Protein AF-A0A196NGV4-F1 (afdb_monomer)

pLDDT: mean 73.23, std 13.98, range [35.59, 92.69]

Sequence (327 aa):
MKNWIARTLRKKQRPETAMDREAAAEVHQLVELLRTVQGGGVAEALAAVLRRLAADGPRIERGIVAWVLLTEALIQSAEQRYPSGKGRRKKAQVRAALYHIFQSPDIAIPAIPAPLVPLVMDGLIDWSIDAIAASVDDYALWDESEPLGWSLAGACRAGLSALLLLLTPFFSALNWLYVGLRYRQPLTPEVAAAVARVQAEGTIADKSVLFASVYAVGVFVGGHRVQMIAAVKAFFEVVSMAERLVSARGPEKKAYACAVVKAALAELGFPVRGVLTGAIADAVISAGIESALALFRKRAPESFSSRGDIVQRQPEIAVRGRYEFDR

Nearest PDB structures (foldseek):
  5lki-assembly1_A  TM=1.181E-01  e=1.028E+00  Photorhabdus luminescens
  4wic-assembly1_B  TM=1.209E-01  e=1.509E+00  macacine betaherpesvirus 3
  9brc-assembly1_a  TM=1.269E-01  e=7.962E+00  Rattus norvegicus

Mean predicted aligned error: 11.71 Å

Radius of gyration: 23.49 Å; Cα contacts (8 Å, |Δi|>4): 235; chains: 1; bounding box: 48×51×96 Å

Secondary structure (DSSP, 8-state):
-HHHHHHHHTT------HHHHHHHHHHHHHHHHHHHHHTTSHHHHHHHHHHHHGGGHHHHHHHHHHHHHHHHHHHHHHHHH-TT--HHHHHHHHHHHHHHHHTSTT---TTS-GGGHHHHHHHHHHHHHHHHHHHHHTTT-SSS-------STTSS-TTHHHHHHHTHHHHHHHHHHHHHHHS-SPPPHHHHHHHHHHHHTTTTTTHHHHHTTHHHHHHHHHH-HHHHHHHHHHHHHHHHHHHHH--S-HHHHHHHHHHHHHHHHHHTT--TTSHHHHHHHHHHHHHHHHHHHHHHHHH--HHHHHHHHHHHT--------------

Solvent-accessible surface area (backbone atoms only — not comparable to full-atom values): 18774 Å² total; per-residue (Å²): 103,74,68,54,59,52,54,67,59,70,78,55,93,58,80,80,44,75,66,55,56,50,54,51,51,53,52,49,54,41,49,52,27,51,53,54,36,56,58,87,66,39,60,62,56,47,51,55,48,41,61,71,49,48,84,46,40,77,59,50,29,50,45,52,32,43,51,53,54,50,54,49,54,38,48,52,53,33,40,74,74,34,78,90,50,60,64,70,59,38,50,50,51,35,46,43,53,53,48,55,63,58,66,38,85,79,50,57,48,47,97,46,60,78,62,50,43,63,61,46,51,48,54,45,47,57,47,50,51,50,45,48,51,53,54,35,55,78,68,60,58,49,84,88,77,84,86,85,81,86,79,89,84,79,83,72,66,84,70,45,62,70,57,50,66,80,40,50,79,61,40,40,58,51,37,53,50,48,47,59,70,71,57,64,68,77,75,50,72,68,56,49,49,52,52,50,48,51,57,70,68,47,63,66,74,64,48,48,70,66,26,52,49,42,57,62,47,31,55,48,45,69,77,35,50,69,28,52,41,27,49,54,44,37,30,42,51,36,45,52,49,25,67,72,74,43,96,60,58,74,70,56,32,53,50,51,29,47,51,51,56,52,50,53,41,48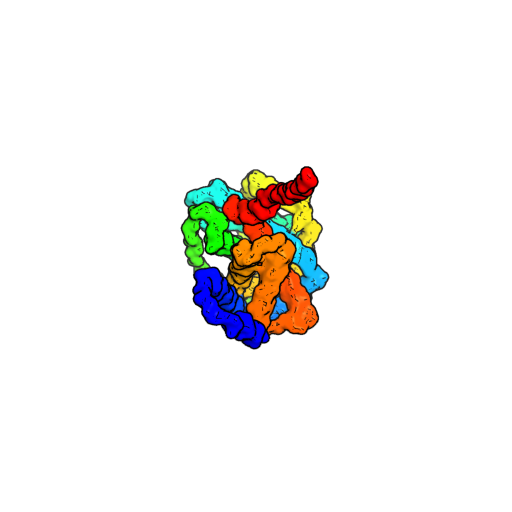,74,72,64,47,74,55,83,42,75,68,52,24,55,34,51,50,41,52,46,49,27,44,41,50,35,37,46,53,51,44,70,76,48,53,54,69,79,62,60,49,65,64,52,56,70,71,64,57,68,83,75,72,81,72,77,80,82,79,82,83,131

Foldseek 3Di:
DVVVVVVVVPPDPPPCDPVNVVVVVLLVLLLVLVVLLPPDCLLVLVLVLLLLVLVPLVLLLLLLLLVLVLLVVLLVVLCVVCVPDDVVSSLLLSLLLQVVLCVPPLADQPPDDPLCVVVLSNLVSSLSNCLSVVLCVVVPLDDDDDDDDDDDPQDDPPVVVVVCVVCVVVSNVVSVVVCCVRNPPDRDVVSVVSSVVSVVVCSCVDNHSNRPSSVSVSVSCSNSSSSVSSVLNSLLSLLVVLLPPPLDDDVVSLVSSLVSSVVSCVVVVNPCPDPSNVSSSSSVSSSSNVSSVVSCVVRPDVVSVVSNVVVVPPPPPPPPDPPDDDD

Structure (mmCIF, N/CA/C/O backbone):
data_AF-A0A196NGV4-F1
#
_entry.id   AF-A0A196NGV4-F1
#
loop_
_atom_site.group_PDB
_atom_site.id
_atom_site.type_symbol
_atom_site.label_atom_id
_atom_site.label_alt_id
_atom_site.label_comp_id
_atom_site.label_asym_id
_atom_site.label_entity_id
_atom_site.label_seq_id
_atom_site.pdbx_PDB_ins_code
_atom_site.Cartn_x
_atom_site.Cartn_y
_atom_site.Cartn_z
_atom_site.occupancy
_atom_site.B_iso_or_equiv
_atom_site.auth_seq_id
_atom_site.auth_comp_id
_atom_site.auth_asym_id
_atom_site.auth_atom_id
_atom_site.pdbx_PDB_model_num
ATOM 1 N N . MET A 1 1 ? 12.354 -15.031 -23.899 1.00 45.56 1 MET A N 1
ATOM 2 C CA . MET A 1 1 ? 12.618 -13.626 -23.517 1.00 45.56 1 MET A CA 1
ATOM 3 C C . MET A 1 1 ? 14.092 -13.245 -23.623 1.00 45.56 1 MET A C 1
ATOM 5 O O . MET A 1 1 ? 14.367 -12.282 -24.323 1.00 45.56 1 MET A O 1
ATOM 9 N N . LYS A 1 2 ? 15.040 -14.048 -23.096 1.00 39.59 2 LYS A N 1
ATOM 10 C CA . LYS A 1 2 ? 16.493 -13.875 -23.346 1.00 39.59 2 LYS A CA 1
ATOM 11 C C . LYS A 1 2 ? 16.841 -13.683 -24.835 1.00 39.59 2 LYS A C 1
ATOM 13 O O . LYS A 1 2 ? 17.621 -12.807 -25.169 1.00 39.59 2 LYS A O 1
ATOM 18 N N . ASN A 1 3 ? 16.170 -14.407 -25.738 1.00 47.16 3 ASN A N 1
ATOM 19 C CA . ASN A 1 3 ? 16.340 -14.252 -27.193 1.00 47.16 3 ASN A CA 1
ATOM 20 C C . ASN A 1 3 ? 15.667 -13.019 -27.823 1.00 47.16 3 ASN A C 1
ATOM 22 O O . ASN A 1 3 ? 16.019 -12.675 -28.944 1.00 47.16 3 ASN A O 1
ATOM 26 N N . TRP A 1 4 ? 14.702 -12.373 -27.158 1.00 52.84 4 TRP A N 1
ATOM 27 C CA . TRP A 1 4 ? 14.087 -11.140 -27.668 1.00 52.84 4 TRP A CA 1
ATOM 28 C C . TRP A 1 4 ? 14.974 -9.943 -27.318 1.00 52.84 4 TRP A C 1
ATOM 30 O O . TRP A 1 4 ? 15.408 -9.259 -28.234 1.00 52.84 4 TRP A O 1
ATOM 40 N N . ILE A 1 5 ? 15.393 -9.824 -26.051 1.00 52.94 5 ILE A N 1
ATOM 41 C CA . ILE A 1 5 ? 16.361 -8.814 -25.583 1.00 52.94 5 ILE A CA 1
ATOM 42 C C . ILE A 1 5 ? 17.718 -8.979 -26.296 1.00 52.94 5 ILE A C 1
ATOM 44 O O . ILE A 1 5 ? 18.285 -8.013 -26.797 1.00 52.94 5 ILE A O 1
ATOM 48 N N . ALA A 1 6 ? 18.209 -10.213 -26.473 1.00 50.22 6 ALA A N 1
ATOM 49 C CA . ALA A 1 6 ? 19.451 -10.456 -27.213 1.00 50.22 6 ALA A CA 1
ATOM 50 C C . ALA A 1 6 ? 19.346 -10.179 -28.728 1.00 50.22 6 ALA A C 1
ATOM 52 O O . ALA A 1 6 ? 20.364 -9.907 -29.365 1.00 50.22 6 ALA A O 1
ATOM 53 N N . ARG A 1 7 ? 18.146 -10.232 -29.333 1.00 55.97 7 ARG A N 1
ATOM 54 C CA . ARG A 1 7 ? 17.949 -9.881 -30.755 1.00 55.97 7 ARG A CA 1
ATOM 55 C C . ARG A 1 7 ? 17.801 -8.380 -30.977 1.00 55.97 7 ARG A C 1
ATOM 57 O O . ARG A 1 7 ? 18.231 -7.914 -32.030 1.00 55.97 7 ARG A O 1
ATOM 64 N N . THR A 1 8 ? 17.263 -7.630 -30.019 1.00 52.47 8 THR A N 1
ATOM 65 C CA . THR A 1 8 ? 17.298 -6.160 -30.054 1.00 52.47 8 THR A CA 1
ATOM 66 C C . THR A 1 8 ? 18.708 -5.620 -29.804 1.00 52.47 8 THR A C 1
ATOM 68 O O . THR A 1 8 ? 19.104 -4.673 -30.476 1.00 52.47 8 THR A O 1
ATOM 71 N N . LEU A 1 9 ? 19.515 -6.277 -28.961 1.00 47.12 9 LEU A N 1
ATOM 72 C CA . LEU A 1 9 ? 20.895 -5.855 -28.669 1.00 47.12 9 LEU A CA 1
ATOM 73 C C . LEU A 1 9 ? 21.923 -6.206 -29.767 1.00 47.12 9 LEU A C 1
ATOM 75 O O . LEU A 1 9 ? 22.938 -5.529 -29.897 1.00 47.12 9 LEU A O 1
ATOM 79 N N . ARG A 1 10 ? 21.688 -7.231 -30.604 1.00 51.59 10 ARG A N 1
ATOM 80 C CA . ARG A 1 10 ? 22.671 -7.669 -31.625 1.00 51.59 10 ARG A CA 1
ATOM 81 C C . ARG A 1 10 ? 22.690 -6.868 -32.931 1.00 51.59 10 ARG A C 1
ATOM 83 O O . ARG A 1 10 ? 23.594 -7.084 -33.731 1.00 51.59 10 ARG A O 1
ATOM 90 N N . LYS A 1 11 ? 21.720 -5.986 -33.202 1.00 44.47 11 LYS A N 1
ATOM 91 C CA . LYS A 1 11 ? 21.572 -5.380 -34.545 1.00 44.47 11 LYS A CA 1
ATOM 92 C C . LYS A 1 11 ? 22.244 -4.021 -34.757 1.00 44.47 11 LYS A C 1
ATOM 94 O O . LYS A 1 11 ? 22.181 -3.496 -35.865 1.00 44.47 11 LYS A O 1
ATOM 99 N N . LYS A 1 12 ? 22.934 -3.471 -33.760 1.00 44.72 12 LYS A N 1
ATOM 100 C CA . LYS A 1 12 ? 23.875 -2.356 -33.930 1.00 44.72 12 LYS A CA 1
ATOM 101 C C . LYS A 1 12 ? 24.665 -2.224 -32.634 1.00 44.72 12 LYS A C 1
ATOM 103 O O . LYS A 1 12 ? 24.074 -1.892 -31.615 1.00 44.72 12 LYS A O 1
ATOM 108 N N . GLN A 1 13 ? 25.984 -2.402 -32.687 1.00 48.31 13 GLN A N 1
ATOM 109 C CA . GLN A 1 13 ? 26.905 -1.766 -31.737 1.00 48.31 13 GLN A CA 1
ATOM 110 C C . GLN A 1 13 ? 26.825 -0.249 -31.971 1.00 48.31 13 GLN A C 1
ATOM 112 O O . GLN A 1 13 ? 27.723 0.384 -32.515 1.00 48.31 13 GLN A O 1
ATOM 117 N N . ARG A 1 14 ? 25.664 0.335 -31.666 1.00 57.81 14 ARG A N 1
ATOM 118 C CA . ARG A 1 14 ? 25.576 1.754 -31.368 1.00 57.81 14 ARG A CA 1
ATOM 119 C C . ARG A 1 14 ? 26.290 1.930 -30.031 1.00 57.81 14 ARG A C 1
ATOM 121 O O . ARG A 1 14 ? 26.137 1.053 -29.179 1.00 57.81 14 ARG A O 1
ATOM 128 N N . PRO A 1 15 ? 27.082 2.999 -29.854 1.00 62.31 15 PRO A N 1
ATOM 129 C CA . PRO A 1 15 ? 27.565 3.347 -28.529 1.00 62.31 15 PRO A CA 1
ATOM 130 C C . PRO A 1 15 ? 26.350 3.371 -27.607 1.00 62.31 15 PRO A C 1
ATOM 132 O O . PRO A 1 15 ? 25.368 4.052 -27.907 1.00 62.31 15 PRO A O 1
ATOM 135 N N . GLU A 1 16 ? 26.400 2.535 -26.575 1.00 66.12 16 GLU A N 1
ATOM 136 C CA . GLU A 1 16 ? 25.378 2.450 -25.542 1.00 66.12 16 GLU A CA 1
ATOM 137 C C . GLU A 1 16 ? 25.158 3.870 -25.027 1.00 66.12 16 GLU A C 1
ATOM 139 O O . GLU A 1 16 ? 26.087 4.523 -24.536 1.00 66.12 16 GLU A O 1
ATOM 144 N N . THR A 1 17 ? 23.974 4.407 -25.301 1.00 80.00 17 THR A N 1
ATOM 145 C CA . THR A 1 17 ? 23.682 5.803 -25.003 1.00 80.00 17 THR A CA 1
ATOM 146 C C . THR A 1 17 ? 23.583 5.967 -23.487 1.00 80.00 17 THR A C 1
ATOM 148 O O . THR A 1 17 ? 23.332 5.002 -22.767 1.00 80.00 17 THR A O 1
ATOM 151 N N . ALA A 1 18 ? 23.775 7.182 -22.965 1.00 77.94 18 ALA A N 1
ATOM 152 C CA . ALA A 1 18 ? 23.598 7.438 -21.530 1.00 77.94 18 ALA A CA 1
ATOM 153 C C . ALA A 1 18 ? 22.216 6.961 -21.026 1.00 77.94 18 ALA A C 1
ATOM 155 O O . ALA A 1 18 ? 22.117 6.399 -19.941 1.00 77.94 18 ALA A O 1
ATOM 156 N N . MET A 1 19 ? 21.195 7.084 -21.881 1.00 71.62 19 MET A N 1
ATOM 157 C CA . MET A 1 19 ? 19.831 6.607 -21.649 1.00 71.62 19 MET A CA 1
ATOM 158 C C . MET A 1 19 ? 19.740 5.078 -21.510 1.00 71.62 19 MET A C 1
ATOM 160 O O . MET A 1 19 ? 18.982 4.585 -20.681 1.00 71.62 19 MET A O 1
ATOM 164 N N . ASP A 1 20 ? 20.527 4.315 -22.277 1.00 74.75 20 ASP A N 1
ATOM 165 C CA . ASP A 1 20 ? 20.535 2.848 -22.184 1.00 74.75 20 ASP A CA 1
ATOM 166 C C . ASP A 1 20 ? 21.124 2.379 -20.841 1.00 74.75 20 ASP A C 1
ATOM 168 O O . ASP A 1 20 ? 20.632 1.422 -20.243 1.00 74.75 20 ASP A O 1
ATOM 172 N N . ARG A 1 21 ? 22.147 3.082 -20.331 1.00 80.25 21 ARG A N 1
ATOM 173 C CA . ARG A 1 21 ? 22.750 2.787 -19.018 1.00 80.25 21 ARG A CA 1
ATOM 174 C C . ARG A 1 21 ? 21.823 3.142 -17.860 1.00 80.25 21 ARG A C 1
ATOM 176 O O . ARG A 1 21 ? 21.745 2.377 -16.903 1.00 80.25 21 ARG A O 1
ATOM 183 N N . GLU A 1 22 ? 21.124 4.271 -17.955 1.00 77.56 22 GLU A N 1
ATOM 184 C CA . GLU A 1 22 ? 20.123 4.689 -16.968 1.00 77.56 22 GLU A CA 1
ATOM 185 C C . GLU A 1 22 ? 18.975 3.673 -16.897 1.00 77.56 22 GLU A C 1
ATOM 187 O O . GLU A 1 22 ? 18.700 3.127 -15.830 1.00 77.56 22 GLU A O 1
ATOM 192 N N . ALA A 1 23 ? 18.408 3.286 -18.045 1.00 74.31 23 ALA A N 1
ATOM 193 C CA . ALA A 1 23 ? 17.364 2.263 -18.104 1.00 74.31 23 ALA A CA 1
ATOM 194 C C . ALA A 1 23 ? 17.831 0.903 -17.549 1.00 74.31 23 ALA A C 1
ATOM 196 O O . ALA A 1 23 ? 17.075 0.215 -16.862 1.00 74.31 23 ALA A O 1
ATOM 197 N N . ALA A 1 24 ? 19.081 0.502 -17.809 1.00 77.25 24 ALA A N 1
ATOM 198 C CA . ALA A 1 24 ? 19.638 -0.730 -17.253 1.00 77.25 24 ALA A CA 1
ATOM 199 C C . ALA A 1 24 ? 19.770 -0.681 -15.719 1.00 77.25 24 ALA A C 1
ATOM 201 O O . ALA A 1 24 ? 19.498 -1.684 -15.055 1.00 77.25 24 ALA A O 1
ATOM 202 N N . ALA A 1 25 ? 20.152 0.470 -15.156 1.00 83.06 25 ALA A N 1
ATOM 203 C CA . ALA A 1 25 ? 20.235 0.668 -13.711 1.00 83.06 25 ALA A CA 1
ATOM 204 C C . ALA A 1 25 ? 18.849 0.604 -13.045 1.00 83.06 25 ALA A C 1
ATOM 206 O O . ALA A 1 25 ? 18.689 -0.098 -12.046 1.00 83.06 25 ALA A O 1
ATOM 207 N N . GLU A 1 26 ? 17.837 1.241 -13.639 1.00 80.75 26 GLU A N 1
ATOM 208 C CA . GLU A 1 26 ? 16.448 1.203 -13.152 1.00 80.75 26 GLU A CA 1
ATOM 209 C C . GLU A 1 26 ? 15.874 -0.222 -13.177 1.00 80.75 26 GLU A C 1
ATOM 211 O O . GLU A 1 26 ? 15.296 -0.699 -12.197 1.00 80.75 26 GLU A O 1
ATOM 216 N N . VAL A 1 27 ? 16.097 -0.962 -14.271 1.00 79.00 27 VAL A N 1
ATOM 217 C CA . VAL A 1 27 ? 15.686 -2.372 -14.368 1.00 79.00 27 VAL A CA 1
ATOM 218 C C . VAL A 1 27 ? 16.398 -3.223 -13.317 1.00 79.00 27 VAL A C 1
ATOM 220 O O . VAL A 1 27 ? 15.773 -4.092 -12.707 1.00 79.00 27 VAL A O 1
ATOM 223 N N . HIS A 1 28 ? 17.687 -2.980 -13.068 1.00 82.44 28 HIS A N 1
ATOM 224 C CA . HIS A 1 28 ? 18.428 -3.695 -12.033 1.00 82.44 28 HIS A CA 1
ATOM 225 C C . HIS A 1 28 ? 17.852 -3.433 -10.633 1.00 82.44 28 HIS A C 1
ATOM 227 O O . HIS A 1 28 ? 17.600 -4.385 -9.892 1.00 82.44 28 HIS A O 1
ATOM 233 N N . GLN A 1 29 ? 17.562 -2.172 -10.301 1.00 84.25 29 GLN A N 1
ATOM 234 C CA . GLN A 1 29 ? 16.926 -1.794 -9.037 1.00 84.25 29 GLN A CA 1
ATOM 235 C C . GLN A 1 29 ? 15.547 -2.447 -8.873 1.00 84.25 29 GLN A C 1
ATOM 237 O O . GLN A 1 29 ? 15.244 -3.001 -7.814 1.00 84.25 29 GLN A O 1
ATOM 242 N N . LEU A 1 30 ? 14.729 -2.455 -9.929 1.00 82.75 30 LEU A N 1
ATOM 243 C CA . LEU A 1 30 ? 13.436 -3.137 -9.931 1.00 82.75 30 LEU A CA 1
ATOM 244 C C . LEU A 1 30 ? 13.582 -4.640 -9.653 1.00 82.75 30 LEU A C 1
ATOM 246 O O . LEU A 1 30 ? 12.827 -5.205 -8.860 1.00 82.75 30 LEU A O 1
ATOM 250 N N . VAL A 1 31 ? 14.557 -5.297 -10.286 1.00 79.75 31 VAL A N 1
ATOM 251 C CA . VAL A 1 31 ? 14.827 -6.725 -10.073 1.00 79.75 31 VAL A CA 1
ATOM 252 C C . VAL A 1 31 ? 15.250 -6.998 -8.628 1.00 79.75 31 VAL A C 1
ATOM 254 O O . VAL A 1 31 ? 14.765 -7.964 -8.045 1.00 79.75 31 VAL A O 1
ATOM 257 N N . GLU A 1 32 ? 16.088 -6.158 -8.020 1.00 85.94 32 GLU A N 1
ATOM 258 C CA . GLU A 1 32 ? 16.487 -6.294 -6.609 1.00 85.94 32 GLU A CA 1
ATOM 259 C C . GLU A 1 32 ? 15.304 -6.124 -5.639 1.00 85.94 32 GLU A C 1
ATOM 261 O O . GLU A 1 32 ? 15.122 -6.925 -4.711 1.00 85.94 32 GLU A O 1
ATOM 266 N N . LEU A 1 33 ? 14.426 -5.146 -5.890 1.00 82.81 33 LEU A N 1
ATOM 267 C CA . LEU A 1 33 ? 13.190 -4.975 -5.120 1.00 82.81 33 LEU A CA 1
ATOM 268 C C . LEU A 1 33 ? 12.298 -6.215 -5.232 1.00 82.81 33 LEU A C 1
ATOM 270 O O . LEU A 1 33 ? 11.827 -6.741 -4.225 1.00 82.81 33 LEU A O 1
ATOM 274 N N . LEU A 1 34 ? 12.109 -6.740 -6.441 1.00 80.56 34 LEU A N 1
ATOM 275 C CA . LEU A 1 34 ? 11.272 -7.915 -6.661 1.00 80.56 34 LEU A CA 1
ATOM 276 C C . LEU A 1 34 ? 11.908 -9.217 -6.140 1.00 80.56 34 LEU A C 1
ATOM 278 O O . LEU A 1 34 ? 11.186 -10.099 -5.679 1.00 80.56 34 LEU A O 1
ATOM 282 N N . ARG A 1 35 ? 13.240 -9.345 -6.128 1.00 81.75 35 ARG A N 1
ATOM 283 C CA . ARG A 1 35 ? 13.937 -10.451 -5.442 1.00 81.75 35 ARG A CA 1
ATOM 284 C C . ARG A 1 35 ? 13.673 -10.425 -3.945 1.00 81.75 35 ARG A C 1
ATOM 286 O O . ARG A 1 35 ? 13.386 -11.468 -3.360 1.00 81.75 35 ARG A O 1
ATOM 293 N N . THR A 1 36 ? 13.693 -9.234 -3.348 1.00 83.31 36 THR A N 1
ATOM 294 C CA . THR A 1 36 ? 13.323 -9.047 -1.939 1.00 83.31 36 THR A CA 1
ATOM 295 C C . THR A 1 36 ? 11.895 -9.532 -1.688 1.00 83.31 36 THR A C 1
ATOM 297 O O . THR A 1 36 ? 11.652 -10.226 -0.704 1.00 83.31 36 THR A O 1
ATOM 300 N N . VAL A 1 37 ? 10.963 -9.252 -2.608 1.00 78.31 37 VAL A N 1
ATOM 301 C CA . VAL A 1 37 ? 9.564 -9.713 -2.523 1.00 78.31 37 VAL A CA 1
ATOM 302 C C . VAL A 1 37 ? 9.439 -11.243 -2.525 1.00 78.31 37 VAL A C 1
ATOM 304 O O . VAL A 1 37 ? 8.543 -11.775 -1.875 1.00 78.31 37 VAL A O 1
ATOM 307 N N . GLN A 1 38 ? 10.313 -11.968 -3.224 1.00 76.69 38 GLN A N 1
ATOM 308 C CA . GLN A 1 38 ? 10.176 -13.418 -3.405 1.00 76.69 38 GLN A CA 1
ATOM 309 C C . GLN A 1 38 ? 10.725 -14.297 -2.272 1.00 76.69 38 GLN A C 1
ATOM 311 O O . GLN A 1 38 ? 10.394 -15.482 -2.213 1.00 76.69 38 GLN A O 1
ATOM 316 N N . GLY A 1 39 ? 11.558 -13.771 -1.374 1.00 76.31 39 GLY A N 1
ATOM 317 C CA . GLY A 1 39 ? 12.164 -14.583 -0.316 1.00 76.31 39 GLY A CA 1
ATOM 318 C C . GLY A 1 39 ? 11.150 -15.106 0.714 1.00 76.31 39 GLY A C 1
ATOM 319 O O . GLY A 1 39 ? 10.332 -14.341 1.211 1.00 76.31 39 GLY A O 1
ATOM 320 N N . GLY A 1 40 ? 11.245 -16.386 1.105 1.00 73.31 40 GLY A N 1
ATOM 321 C CA . GLY A 1 40 ? 10.625 -16.905 2.339 1.00 73.31 40 GLY A CA 1
ATOM 322 C C . GLY A 1 40 ? 9.187 -17.440 2.254 1.00 73.31 40 GLY A C 1
ATOM 323 O O . GLY A 1 40 ? 8.473 -17.366 3.247 1.00 73.31 40 GLY A O 1
ATOM 324 N N . GLY A 1 41 ? 8.737 -17.975 1.111 1.00 74.62 41 GLY A N 1
ATOM 325 C CA . GLY A 1 41 ? 7.374 -18.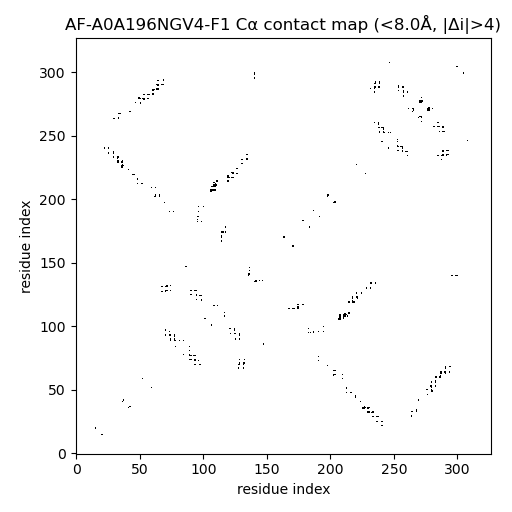540 0.981 1.00 74.62 41 GLY A CA 1
ATOM 326 C C . GLY A 1 41 ? 6.263 -17.484 0.869 1.00 74.62 41 GLY A C 1
ATOM 327 O O . GLY A 1 41 ? 5.076 -17.769 1.041 1.00 74.62 41 GLY A O 1
ATOM 328 N N . VAL A 1 42 ? 6.653 -16.238 0.576 1.00 76.25 42 VAL A N 1
ATOM 329 C CA . VAL A 1 42 ? 5.7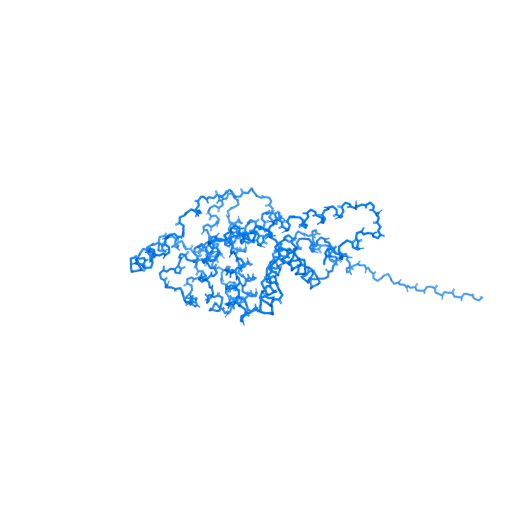49 -15.100 0.362 1.00 76.25 42 VAL A CA 1
ATOM 330 C C . VAL A 1 42 ? 4.780 -15.382 -0.782 1.00 76.25 42 VAL A C 1
ATOM 332 O O . VAL A 1 42 ? 3.618 -14.998 -0.698 1.00 76.25 42 VAL A O 1
ATOM 335 N N . ALA A 1 43 ? 5.235 -16.045 -1.848 1.00 72.12 43 ALA A N 1
ATOM 336 C CA . ALA A 1 43 ? 4.455 -16.241 -3.066 1.00 72.12 43 ALA A CA 1
ATOM 337 C C . ALA A 1 43 ? 3.184 -17.067 -2.819 1.00 72.12 43 ALA A C 1
ATOM 339 O O . ALA A 1 43 ? 2.109 -16.694 -3.289 1.00 72.12 43 ALA A O 1
ATOM 340 N N . GLU A 1 44 ? 3.274 -18.151 -2.049 1.00 76.38 44 GLU A N 1
ATOM 341 C CA . GLU A 1 44 ? 2.148 -19.023 -1.719 1.00 76.38 44 GLU A CA 1
ATOM 342 C C . GLU A 1 44 ? 1.147 -18.322 -0.796 1.00 76.38 44 GLU A C 1
ATOM 344 O O . GLU A 1 44 ? -0.066 -18.374 -1.031 1.00 76.38 44 GLU A O 1
ATOM 349 N N . ALA A 1 45 ? 1.654 -17.632 0.231 1.00 74.38 45 ALA A N 1
ATOM 350 C CA . ALA A 1 45 ? 0.836 -16.878 1.173 1.00 74.38 45 ALA A CA 1
ATOM 351 C C . ALA A 1 45 ? 0.134 -15.696 0.484 1.00 74.38 45 ALA A C 1
ATOM 353 O O . ALA A 1 45 ? -1.075 -15.509 0.649 1.00 74.38 45 ALA A O 1
ATOM 354 N N . LEU A 1 46 ? 0.854 -14.965 -0.371 1.00 73.69 46 LEU A N 1
ATOM 355 C CA . LEU A 1 46 ? 0.302 -13.904 -1.205 1.00 73.69 46 LEU A CA 1
ATOM 356 C C . LEU A 1 46 ? -0.760 -14.474 -2.142 1.00 73.69 46 LEU A C 1
ATOM 358 O O . LEU A 1 46 ? -1.880 -13.981 -2.149 1.00 73.69 46 LEU A O 1
ATOM 362 N N . ALA A 1 47 ? -0.475 -15.559 -2.866 1.00 73.00 47 ALA A N 1
ATOM 363 C CA . ALA A 1 47 ? -1.441 -16.197 -3.759 1.00 73.00 47 ALA A CA 1
ATOM 364 C C . ALA A 1 47 ? -2.717 -16.657 -3.029 1.00 73.00 47 ALA A C 1
ATOM 366 O O . ALA A 1 47 ? -3.801 -16.650 -3.613 1.00 73.00 47 ALA A O 1
ATOM 367 N N . ALA A 1 48 ? -2.629 -17.073 -1.763 1.00 77.25 48 ALA A N 1
ATOM 368 C CA . ALA A 1 48 ? -3.800 -17.412 -0.953 1.00 77.25 48 ALA A CA 1
ATOM 369 C C . ALA A 1 48 ? -4.650 -16.178 -0.603 1.00 77.25 48 ALA A C 1
ATOM 371 O O . ALA A 1 48 ? -5.872 -16.222 -0.749 1.00 77.25 48 ALA A O 1
ATOM 372 N N . VAL A 1 49 ? -4.016 -15.073 -0.195 1.00 74.06 49 VAL A N 1
ATOM 373 C CA . VAL A 1 49 ? -4.695 -13.792 0.074 1.00 74.06 49 VAL A CA 1
ATOM 374 C C . VAL A 1 49 ? -5.337 -13.247 -1.201 1.00 74.06 49 VAL A C 1
ATOM 376 O O . VAL A 1 49 ? -6.519 -12.919 -1.231 1.00 74.06 49 VAL A O 1
ATOM 379 N N . LEU A 1 50 ? -4.570 -13.238 -2.284 1.00 71.31 50 LEU A N 1
ATOM 380 C CA . LEU A 1 50 ? -4.972 -12.784 -3.604 1.00 71.31 50 LEU A CA 1
ATOM 381 C C . LEU A 1 50 ? -6.171 -13.566 -4.150 1.00 71.31 50 LEU A C 1
ATOM 383 O O . LEU A 1 50 ? -7.113 -12.964 -4.654 1.00 71.31 50 LEU A O 1
ATOM 387 N N . ARG A 1 51 ? -6.213 -14.891 -3.977 1.00 77.00 51 ARG A N 1
ATOM 388 C CA . ARG A 1 51 ? -7.376 -15.697 -4.388 1.00 77.00 51 ARG A CA 1
ATOM 389 C C . ARG A 1 51 ? -8.677 -15.274 -3.712 1.00 77.00 51 ARG A C 1
ATOM 391 O O . ARG A 1 51 ? -9.723 -15.361 -4.343 1.00 77.00 51 ARG A O 1
ATOM 398 N N . ARG A 1 52 ? -8.619 -14.788 -2.470 1.00 73.19 52 ARG A N 1
ATOM 399 C CA . ARG A 1 52 ? -9.797 -14.254 -1.765 1.00 73.19 52 ARG A CA 1
ATOM 400 C C . ARG A 1 52 ? -10.223 -12.892 -2.309 1.00 73.19 52 ARG A C 1
ATOM 402 O O . ARG A 1 52 ? -11.409 -12.605 -2.357 1.00 73.19 52 ARG A O 1
ATOM 409 N N . LEU A 1 53 ? -9.257 -12.092 -2.754 1.00 68.31 53 LEU A N 1
ATOM 410 C CA . LEU A 1 53 ? -9.469 -10.766 -3.335 1.00 68.31 53 LEU A CA 1
ATOM 411 C C . LEU A 1 53 ? -9.924 -10.817 -4.807 1.00 68.31 53 LEU A C 1
ATOM 413 O O . LEU A 1 53 ? -10.540 -9.882 -5.301 1.00 68.31 53 LEU A O 1
ATOM 417 N N . ALA A 1 54 ? -9.657 -11.913 -5.516 1.00 72.19 54 ALA A N 1
ATOM 418 C CA . ALA A 1 54 ? -9.943 -12.073 -6.944 1.00 72.19 54 ALA A CA 1
ATOM 419 C C . ALA A 1 54 ? -11.397 -11.783 -7.346 1.00 72.19 54 ALA A C 1
ATOM 421 O O . ALA A 1 54 ? -11.644 -11.288 -8.444 1.00 72.19 54 ALA A O 1
ATOM 422 N N . ALA A 1 55 ? -12.350 -12.118 -6.472 1.00 75.94 55 ALA A N 1
ATOM 423 C CA . ALA A 1 55 ? -13.776 -12.052 -6.772 1.00 75.94 55 ALA A CA 1
ATOM 424 C C . ALA A 1 55 ? -14.279 -10.615 -7.013 1.00 75.94 55 ALA A C 1
ATOM 426 O O . ALA A 1 55 ? -15.237 -10.434 -7.757 1.00 75.94 55 ALA A O 1
ATOM 427 N N . ASP A 1 56 ? -13.594 -9.604 -6.462 1.00 76.31 56 ASP A N 1
ATOM 428 C CA . ASP A 1 56 ? -14.036 -8.201 -6.454 1.00 76.31 56 ASP A CA 1
ATOM 429 C C . ASP A 1 56 ? -12.984 -7.228 -7.030 1.00 76.31 56 ASP A C 1
ATOM 431 O O . ASP A 1 56 ? -12.908 -6.061 -6.632 1.00 76.31 56 ASP A O 1
ATOM 435 N N . GLY A 1 57 ? -12.156 -7.690 -7.975 1.00 77.69 57 GLY A N 1
ATOM 436 C CA . GLY A 1 57 ? -10.974 -6.977 -8.492 1.00 77.69 57 GLY A CA 1
ATOM 437 C C . GLY A 1 57 ? -11.142 -5.461 -8.727 1.00 77.69 57 GLY A C 1
ATOM 438 O O . GLY A 1 57 ? -10.448 -4.682 -8.072 1.00 77.69 57 GLY A O 1
ATOM 439 N N . PRO A 1 58 ? -12.083 -4.997 -9.579 1.00 79.44 58 PRO A N 1
ATOM 440 C CA . PRO A 1 58 ? -12.274 -3.564 -9.854 1.00 79.44 58 PRO A CA 1
ATOM 441 C C . PRO A 1 58 ? -12.706 -2.733 -8.637 1.00 79.44 58 PRO A C 1
ATOM 443 O O . PRO A 1 58 ? -12.469 -1.526 -8.558 1.00 79.44 58 PRO A O 1
ATOM 446 N N . ARG A 1 59 ? -13.404 -3.352 -7.682 1.00 76.81 59 ARG A N 1
ATOM 447 C CA . ARG A 1 59 ? -13.821 -2.691 -6.442 1.00 76.81 59 ARG A CA 1
ATOM 448 C C . ARG A 1 59 ? -12.644 -2.577 -5.476 1.00 76.81 59 ARG A C 1
ATOM 450 O O . ARG A 1 59 ? -12.467 -1.519 -4.877 1.00 76.81 59 ARG A O 1
ATOM 457 N N . ILE A 1 60 ? -11.820 -3.616 -5.381 1.00 73.25 60 ILE A N 1
ATOM 458 C CA . ILE A 1 60 ? -10.597 -3.616 -4.572 1.00 73.25 60 ILE A CA 1
ATOM 459 C C . ILE A 1 60 ? -9.579 -2.615 -5.114 1.00 73.25 60 ILE A C 1
ATOM 461 O O . ILE A 1 60 ? -9.025 -1.859 -4.324 1.00 73.25 60 ILE A O 1
ATOM 465 N N . GLU A 1 61 ? -9.388 -2.541 -6.434 1.00 79.25 61 GLU A N 1
ATOM 466 C CA . GLU A 1 61 ? -8.518 -1.539 -7.069 1.00 79.25 61 GLU A CA 1
ATOM 467 C C . GLU A 1 61 ? -8.908 -0.120 -6.640 1.00 79.25 61 GLU A C 1
ATOM 469 O O . GLU A 1 61 ? -8.080 0.608 -6.092 1.00 79.25 61 GLU A O 1
ATOM 474 N N . ARG A 1 62 ? -10.192 0.245 -6.778 1.00 77.94 62 ARG A N 1
ATOM 475 C CA . ARG A 1 62 ? -10.697 1.555 -6.330 1.00 77.94 62 ARG A CA 1
ATOM 476 C C . ARG A 1 62 ? -10.491 1.783 -4.835 1.00 77.94 62 ARG A C 1
ATOM 478 O O . ARG A 1 62 ? -10.101 2.876 -4.435 1.00 77.94 62 ARG A O 1
ATOM 485 N N . GLY A 1 63 ? -10.729 0.760 -4.019 1.00 78.81 63 GLY A N 1
ATOM 486 C CA . GLY A 1 63 ? -10.545 0.835 -2.574 1.00 78.81 63 GLY A CA 1
ATOM 487 C C . GLY A 1 63 ? -9.088 1.046 -2.153 1.00 78.81 63 GLY A C 1
ATOM 488 O O . GLY A 1 63 ? -8.824 1.855 -1.267 1.00 78.81 63 GLY A O 1
ATOM 489 N N . ILE A 1 64 ? -8.138 0.373 -2.811 1.00 80.12 64 ILE A N 1
ATOM 490 C CA . ILE A 1 64 ? -6.699 0.542 -2.566 1.00 80.12 64 ILE A CA 1
ATOM 491 C C . ILE A 1 64 ? -6.258 1.952 -2.965 1.00 80.12 64 ILE A C 1
ATOM 493 O O . ILE A 1 64 ? -5.604 2.623 -2.169 1.00 80.12 64 ILE A O 1
ATOM 497 N N . VAL A 1 65 ? -6.660 2.430 -4.146 1.00 80.12 65 VAL A N 1
ATOM 498 C CA . VAL A 1 65 ? -6.343 3.795 -4.599 1.00 80.12 65 VAL A CA 1
ATOM 499 C C . VAL A 1 65 ? -6.890 4.825 -3.607 1.00 80.12 65 VAL A C 1
ATOM 501 O O . VAL A 1 65 ? -6.157 5.703 -3.155 1.00 80.12 65 VAL A O 1
ATOM 504 N N . ALA A 1 66 ? -8.154 4.684 -3.199 1.00 80.06 66 ALA A N 1
ATOM 505 C CA . ALA A 1 66 ? -8.783 5.560 -2.213 1.00 80.06 66 ALA A CA 1
ATOM 506 C C . ALA A 1 66 ? -8.045 5.550 -0.867 1.00 80.06 66 ALA A C 1
ATOM 508 O O . ALA A 1 66 ? -7.818 6.602 -0.274 1.00 80.06 66 ALA A O 1
ATOM 509 N N . TRP A 1 67 ? -7.639 4.367 -0.400 1.00 85.50 67 TRP A N 1
ATOM 510 C CA . TRP A 1 67 ? -6.885 4.190 0.839 1.00 85.50 67 TRP A CA 1
ATOM 511 C C . TRP A 1 67 ? -5.524 4.891 0.804 1.00 85.50 67 TRP A C 1
ATOM 513 O O . TRP A 1 67 ? -5.152 5.583 1.757 1.00 85.50 67 TRP A O 1
ATOM 523 N N . VAL A 1 68 ? -4.794 4.733 -0.302 1.00 86.38 68 VAL A N 1
ATOM 524 C CA . VAL A 1 68 ? -3.486 5.359 -0.509 1.00 86.38 68 VAL A CA 1
ATOM 525 C C . VAL A 1 68 ? -3.621 6.882 -0.538 1.00 86.38 68 VAL A C 1
ATOM 527 O O . VAL A 1 68 ? -2.916 7.565 0.202 1.00 86.38 68 VAL A O 1
ATOM 530 N N . LEU A 1 69 ? -4.575 7.411 -1.311 1.00 83.81 69 LEU A N 1
ATOM 531 C CA . LEU A 1 69 ? -4.825 8.853 -1.412 1.00 83.81 69 LEU A CA 1
ATOM 532 C C . LEU A 1 69 ? -5.294 9.468 -0.088 1.00 83.81 69 LEU A C 1
ATOM 534 O O . LEU A 1 69 ? -4.865 10.563 0.269 1.00 83.81 69 LEU A O 1
ATOM 538 N N . LEU A 1 70 ? -6.150 8.768 0.658 1.00 87.31 70 LEU A N 1
ATOM 539 C CA . LEU A 1 70 ? -6.581 9.192 1.989 1.00 87.31 70 LEU A CA 1
ATOM 540 C C . LEU A 1 70 ? -5.396 9.248 2.957 1.00 87.31 70 LEU A C 1
ATOM 542 O O . LEU A 1 70 ? -5.215 10.243 3.657 1.00 87.31 70 LEU A O 1
ATOM 546 N N . THR A 1 71 ? -4.594 8.184 3.007 1.00 90.56 71 THR A N 1
ATOM 547 C CA . THR A 1 71 ? -3.453 8.113 3.927 1.00 90.56 71 THR A CA 1
ATOM 548 C C . THR A 1 71 ? -2.436 9.202 3.607 1.00 90.56 71 THR A C 1
ATOM 550 O O . THR A 1 71 ? -1.977 9.886 4.517 1.00 90.56 71 THR A O 1
ATOM 553 N N . GLU A 1 72 ? -2.135 9.424 2.328 1.00 89.56 72 GLU A N 1
ATOM 554 C CA . GLU A 1 72 ? -1.243 10.500 1.900 1.00 89.56 72 GLU A CA 1
ATOM 555 C C . GLU A 1 72 ? -1.800 11.890 2.243 1.00 89.56 72 GLU A C 1
ATOM 557 O O . GLU A 1 72 ? -1.068 12.712 2.795 1.00 89.56 72 GLU A O 1
ATOM 562 N N . ALA A 1 73 ? -3.095 12.144 2.024 1.00 85.31 73 ALA A N 1
ATOM 563 C CA . ALA A 1 73 ? -3.710 13.424 2.376 1.00 85.31 73 ALA A CA 1
ATOM 564 C C . ALA A 1 73 ? -3.627 13.702 3.887 1.00 85.31 73 ALA A C 1
ATOM 566 O O . ALA A 1 73 ? -3.402 14.838 4.310 1.00 85.3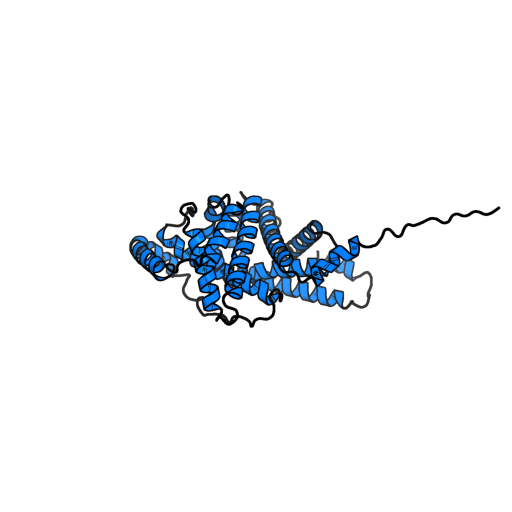1 73 ALA A O 1
ATOM 567 N N . LEU A 1 74 ? -3.769 12.661 4.712 1.00 90.12 74 LEU A N 1
ATOM 568 C CA . LEU A 1 74 ? -3.605 12.769 6.159 1.00 90.12 74 LEU A CA 1
ATOM 569 C C . LEU A 1 74 ? -2.146 13.017 6.559 1.00 90.12 74 LEU A C 1
ATOM 571 O O . LEU A 1 74 ? -1.910 13.841 7.443 1.00 90.12 74 LEU A O 1
ATOM 575 N N . ILE A 1 75 ? -1.178 12.348 5.918 1.00 90.88 75 ILE A N 1
ATOM 576 C CA . ILE A 1 75 ? 0.258 12.599 6.134 1.00 90.88 75 ILE A CA 1
ATOM 577 C C . ILE A 1 75 ? 0.578 14.061 5.814 1.00 90.88 75 ILE A C 1
ATOM 579 O O . ILE A 1 75 ? 1.127 14.763 6.662 1.00 90.88 75 ILE A O 1
ATOM 583 N N . GLN A 1 76 ? 0.131 14.551 4.658 1.00 87.25 76 GLN A N 1
ATOM 584 C CA . GLN A 1 76 ? 0.334 15.935 4.237 1.00 87.25 76 GLN A CA 1
ATOM 585 C C . GLN A 1 76 ? -0.281 16.935 5.223 1.00 87.25 76 GLN A C 1
ATOM 587 O O . GLN A 1 76 ? 0.361 17.911 5.607 1.00 87.25 76 GLN A O 1
ATOM 592 N N . SER A 1 77 ? -1.513 16.689 5.673 1.00 86.50 77 SER A N 1
ATOM 593 C CA . SER A 1 77 ? -2.168 17.545 6.666 1.00 86.50 77 SER A CA 1
ATOM 594 C C . SER A 1 77 ? -1.398 17.572 7.994 1.00 86.50 77 SER A C 1
ATOM 596 O O . SER A 1 77 ? -1.234 18.633 8.602 1.00 86.50 77 SER A O 1
ATOM 598 N N . ALA A 1 78 ? -0.870 16.424 8.432 1.00 88.56 78 ALA A N 1
ATOM 599 C CA . ALA A 1 78 ? -0.050 16.337 9.636 1.00 88.56 78 ALA A CA 1
ATOM 600 C C . A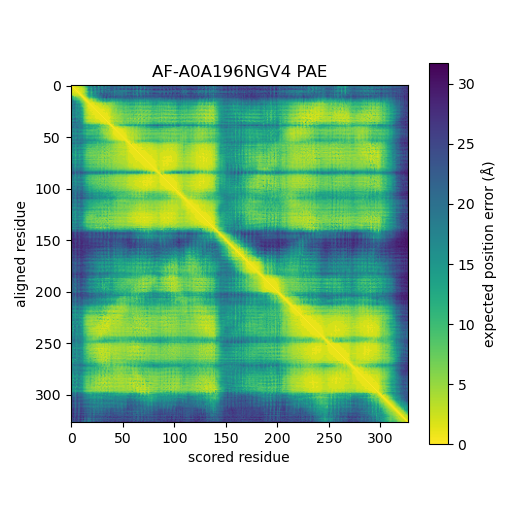LA A 1 78 ? 1.293 17.074 9.486 1.00 88.56 78 ALA A C 1
ATOM 602 O O . ALA A 1 78 ? 1.769 17.686 10.444 1.00 88.56 78 ALA A O 1
ATOM 603 N N . GLU A 1 79 ? 1.899 17.051 8.301 1.00 86.31 79 GLU A N 1
ATOM 604 C CA . GLU A 1 79 ? 3.133 17.781 8.005 1.00 86.31 79 GLU A CA 1
ATOM 605 C C . GLU A 1 79 ? 2.942 19.290 7.961 1.00 86.31 79 GLU A C 1
ATOM 607 O O . GLU A 1 79 ? 3.685 20.000 8.636 1.00 86.31 79 GLU A O 1
ATOM 612 N N . GLN A 1 80 ? 1.915 19.769 7.254 1.00 85.38 80 GLN A N 1
ATOM 613 C CA . GLN A 1 80 ? 1.566 21.192 7.197 1.00 85.38 80 GLN A CA 1
ATOM 614 C C . GLN A 1 80 ? 1.325 21.763 8.594 1.00 85.38 80 GLN A C 1
ATOM 616 O O . GLN A 1 80 ? 1.750 22.871 8.914 1.00 85.38 80 GLN A O 1
ATOM 621 N N . ARG A 1 81 ? 0.668 20.981 9.454 1.00 81.88 81 ARG A N 1
ATOM 622 C CA . ARG A 1 81 ? 0.398 21.375 10.836 1.00 81.88 81 ARG A CA 1
ATOM 623 C C . ARG A 1 81 ? 1.644 21.372 11.714 1.00 81.88 81 ARG A C 1
ATOM 625 O O . ARG A 1 81 ? 1.737 22.165 12.652 1.00 81.88 81 ARG A O 1
ATOM 632 N N . TYR A 1 82 ? 2.578 20.461 11.458 1.00 83.19 82 TYR A N 1
ATOM 633 C CA . TYR A 1 82 ? 3.769 20.281 12.280 1.00 83.19 82 TYR A CA 1
ATOM 634 C C . TYR A 1 82 ? 5.057 20.318 11.445 1.00 83.19 82 TYR A C 1
ATOM 636 O O . TYR A 1 82 ? 5.761 19.306 11.418 1.00 83.19 82 TYR A O 1
ATOM 644 N N . PRO A 1 83 ? 5.436 21.460 10.835 1.00 82.44 83 PRO A N 1
ATOM 645 C CA . PRO A 1 83 ? 6.602 21.528 9.948 1.00 82.44 83 PRO A CA 1
ATOM 646 C C . PRO A 1 83 ? 7.886 21.048 10.639 1.00 82.44 83 PRO A C 1
ATOM 648 O O . PRO A 1 83 ? 8.579 20.168 10.140 1.00 82.44 83 PRO A O 1
ATOM 651 N N . SER A 1 84 ? 8.121 21.519 11.867 1.00 80.50 84 SER A N 1
ATOM 652 C CA . SER A 1 84 ? 9.271 21.176 12.716 1.00 80.50 84 SER A CA 1
ATOM 653 C C . SER A 1 84 ? 9.022 19.989 13.665 1.00 80.50 84 SER A C 1
ATOM 655 O O . SER A 1 84 ? 9.792 19.734 14.594 1.00 80.50 84 SER A O 1
ATOM 657 N N . GLY A 1 85 ? 7.916 19.259 13.490 1.00 68.31 85 GLY A N 1
ATOM 658 C CA . GLY A 1 85 ? 7.524 18.176 14.388 1.00 68.31 85 GLY A CA 1
ATOM 659 C C . GLY A 1 85 ? 8.296 16.878 14.150 1.00 68.31 85 GLY A C 1
ATOM 660 O O . GLY A 1 85 ? 8.371 16.393 13.024 1.00 68.31 85 GLY A O 1
ATOM 661 N N . LYS A 1 86 ? 8.767 16.239 15.234 1.00 75.12 86 LYS A N 1
ATOM 662 C CA . LYS A 1 86 ? 9.322 14.871 15.198 1.00 75.12 86 LYS A CA 1
ATOM 663 C C . LYS A 1 86 ? 8.319 13.923 14.527 1.00 75.12 86 LYS A C 1
ATOM 665 O O . LYS A 1 86 ? 7.162 13.871 14.957 1.00 75.12 86 LYS A O 1
ATOM 670 N N . GLY A 1 87 ? 8.757 13.125 13.548 1.00 81.44 87 GLY A N 1
ATOM 671 C CA . GLY A 1 87 ? 7.869 12.278 12.732 1.00 81.44 87 GLY A CA 1
ATOM 672 C C . GLY A 1 87 ? 6.961 11.329 13.527 1.00 81.44 87 GLY A C 1
ATOM 673 O O . GLY A 1 87 ? 5.842 11.050 13.110 1.00 81.44 87 GLY A O 1
ATOM 674 N N . ARG A 1 88 ? 7.345 10.943 14.754 1.00 84.56 88 ARG A N 1
ATOM 675 C CA . ARG A 1 88 ? 6.479 10.184 15.677 1.00 84.56 88 ARG A CA 1
ATOM 676 C C . ARG A 1 88 ? 5.156 10.894 15.996 1.00 84.56 88 ARG A C 1
ATOM 678 O O . ARG A 1 88 ? 4.131 10.228 16.116 1.00 84.56 88 ARG A O 1
ATOM 685 N N . ARG A 1 89 ? 5.161 12.225 16.145 1.00 84.56 89 ARG A N 1
ATOM 686 C CA . ARG A 1 89 ? 3.949 13.014 16.427 1.00 84.56 89 ARG A CA 1
ATOM 687 C C . ARG A 1 89 ? 3.047 13.093 15.197 1.00 84.56 89 ARG A C 1
ATOM 689 O O . ARG A 1 89 ? 1.849 12.863 15.332 1.00 84.56 89 ARG A O 1
ATOM 696 N N . LYS A 1 90 ? 3.630 13.342 14.018 1.00 88.12 90 LYS A N 1
ATOM 697 C CA . LYS A 1 90 ? 2.918 13.333 12.728 1.00 88.12 90 LYS A CA 1
ATOM 698 C C . LYS A 1 90 ? 2.244 11.974 12.505 1.00 88.12 90 LYS A C 1
ATOM 700 O O . LYS A 1 90 ? 1.028 11.902 12.362 1.00 88.12 90 LYS A O 1
ATOM 705 N N . LYS A 1 91 ? 3.008 10.882 12.642 1.00 90.25 91 LYS A N 1
ATOM 706 C CA . LYS A 1 91 ? 2.505 9.505 12.530 1.00 90.25 91 LYS A CA 1
ATOM 707 C C . LYS A 1 91 ? 1.371 9.209 13.514 1.00 90.25 91 LYS A C 1
ATOM 709 O O . LYS A 1 91 ? 0.367 8.622 13.124 1.00 90.25 91 LYS A O 1
ATOM 714 N N . ALA A 1 92 ? 1.496 9.632 14.774 1.00 87.19 92 ALA A N 1
ATOM 715 C CA . ALA A 1 92 ? 0.443 9.442 15.773 1.00 87.19 92 ALA A CA 1
ATOM 716 C C . ALA A 1 92 ? -0.867 10.154 15.392 1.00 87.19 92 ALA A C 1
ATOM 718 O O . ALA A 1 92 ? -1.938 9.585 15.594 1.00 87.19 92 ALA A O 1
ATOM 719 N N . GLN A 1 93 ? -0.791 11.352 14.801 1.00 87.88 93 GLN A N 1
ATOM 720 C CA . GLN A 1 93 ? -1.968 12.087 14.336 1.00 87.88 93 GLN A CA 1
ATOM 721 C C . GLN A 1 93 ? -2.641 11.394 13.146 1.00 87.88 93 GLN A C 1
ATOM 723 O O . GLN A 1 93 ? -3.851 11.178 13.178 1.00 87.88 93 GLN A O 1
ATOM 728 N N . VAL A 1 94 ? -1.866 10.990 12.132 1.00 91.50 94 VAL A N 1
ATOM 729 C CA . VAL A 1 94 ? -2.385 10.245 10.969 1.00 91.50 94 VAL A CA 1
ATOM 730 C C . VAL A 1 94 ? -3.050 8.949 11.422 1.00 91.50 94 VAL A C 1
ATOM 732 O O . VAL A 1 94 ? -4.155 8.614 11.003 1.00 91.50 94 VAL A O 1
ATOM 735 N N . ARG A 1 95 ? -2.408 8.244 12.353 1.00 91.12 95 ARG A N 1
ATOM 736 C CA . ARG A 1 95 ? -2.926 7.004 12.920 1.00 91.12 95 ARG A CA 1
ATOM 737 C C . ARG A 1 95 ? -4.218 7.205 13.703 1.00 91.12 95 ARG A C 1
ATOM 739 O O . ARG A 1 95 ? -5.123 6.394 13.552 1.00 91.12 95 ARG A O 1
ATOM 746 N N . ALA A 1 96 ? -4.329 8.267 14.501 1.00 87.50 96 ALA A N 1
ATOM 747 C CA . ALA A 1 96 ? -5.569 8.603 15.199 1.00 87.50 96 ALA A CA 1
ATOM 748 C C . ALA A 1 96 ? -6.704 8.939 14.218 1.00 87.50 96 ALA A C 1
ATOM 750 O O . ALA A 1 96 ? -7.825 8.470 14.403 1.00 87.50 96 ALA A O 1
ATOM 751 N N . ALA A 1 97 ? -6.403 9.681 13.147 1.00 89.62 97 ALA A N 1
ATOM 752 C CA . ALA A 1 97 ? -7.359 10.008 12.092 1.00 89.62 97 ALA A CA 1
ATOM 753 C C . ALA A 1 97 ? -7.892 8.751 11.395 1.00 89.62 97 ALA A C 1
ATOM 755 O O . ALA A 1 97 ? -9.101 8.535 11.346 1.00 89.62 97 ALA A O 1
ATOM 756 N N . LEU A 1 98 ? -6.992 7.884 10.926 1.00 89.38 98 LEU A N 1
ATOM 757 C CA . LEU A 1 98 ? -7.359 6.618 10.294 1.00 89.38 98 LEU A CA 1
ATOM 758 C C . LEU A 1 98 ? -8.151 5.732 11.254 1.00 89.38 98 LEU A C 1
ATOM 760 O O . LEU A 1 98 ? -9.201 5.215 10.889 1.00 89.38 98 LEU A O 1
ATOM 764 N N . TYR A 1 99 ? -7.705 5.610 12.503 1.00 86.12 99 TYR A N 1
ATOM 765 C CA . TYR A 1 99 ? -8.410 4.824 13.507 1.00 86.12 99 TYR A CA 1
ATOM 766 C C . TYR A 1 99 ? -9.842 5.324 13.736 1.00 86.12 99 TYR A C 1
ATOM 768 O O . TYR A 1 99 ? -10.763 4.515 13.792 1.00 86.12 99 TYR A O 1
ATOM 776 N N . HIS A 1 100 ? -10.057 6.641 13.786 1.00 84.94 100 HIS A N 1
ATOM 777 C CA . HIS A 1 100 ? -11.399 7.210 13.905 1.00 84.94 100 HIS A CA 1
ATOM 778 C C . HIS A 1 100 ? -12.291 6.864 12.706 1.00 84.94 100 HIS A C 1
ATOM 780 O O . HIS A 1 100 ? -13.452 6.508 12.897 1.00 84.94 100 HIS A O 1
ATOM 786 N N . ILE A 1 101 ? -11.746 6.893 11.483 1.00 83.62 101 ILE A N 1
ATOM 787 C CA . ILE A 1 101 ? -12.472 6.444 10.284 1.00 83.62 101 ILE A CA 1
ATOM 788 C C . ILE A 1 101 ? -12.922 4.991 10.458 1.00 83.62 101 ILE A C 1
ATOM 790 O O . ILE A 1 101 ? -14.068 4.677 10.148 1.00 83.62 101 ILE A O 1
ATOM 794 N N . PHE A 1 102 ? -12.056 4.130 10.999 1.00 78.38 102 PHE A N 1
ATOM 795 C CA . PHE A 1 102 ? -12.332 2.703 11.195 1.00 78.38 102 PHE A CA 1
ATOM 796 C C . PHE A 1 102 ? -13.240 2.361 12.366 1.00 78.38 102 PHE A C 1
ATOM 798 O O . PHE A 1 102 ? -13.833 1.289 12.368 1.00 78.38 102 PHE A O 1
ATOM 805 N N . GLN A 1 103 ? -13.367 3.245 13.352 1.00 79.50 103 GLN A N 1
ATOM 806 C CA . GLN A 1 103 ? -14.326 3.062 14.438 1.00 79.50 103 GLN A CA 1
ATOM 807 C C . GLN A 1 103 ? -15.768 3.379 14.030 1.00 79.50 103 GLN A C 1
ATOM 809 O O . GLN A 1 103 ? -16.678 3.191 14.837 1.00 79.50 103 GLN A O 1
ATOM 814 N N . SER A 1 104 ? -15.993 3.845 12.798 1.00 78.94 104 SER A N 1
ATOM 815 C CA . SER A 1 104 ? -17.336 4.026 12.256 1.00 78.94 104 SER A CA 1
ATOM 816 C C . SER A 1 104 ? -18.115 2.700 12.338 1.00 78.94 104 SER A C 1
ATOM 818 O O . SER A 1 104 ? -17.617 1.682 11.852 1.00 78.94 104 SER A O 1
ATOM 820 N N . PRO A 1 105 ? -19.329 2.685 12.925 1.00 73.69 105 PRO A N 1
ATOM 821 C CA . PRO A 1 105 ? -20.130 1.466 13.095 1.00 73.69 105 PRO A CA 1
ATOM 822 C C . PRO A 1 105 ? -20.491 0.788 11.764 1.00 73.69 105 PRO A C 1
ATOM 824 O O . PRO A 1 105 ? -20.797 -0.400 11.744 1.00 73.69 105 PRO A O 1
ATOM 827 N N . ASP A 1 106 ? -20.378 1.512 10.649 1.00 73.50 106 ASP A N 1
ATOM 828 C CA . ASP A 1 106 ? -20.581 0.996 9.293 1.00 73.50 106 ASP A CA 1
ATOM 829 C C . ASP A 1 106 ? -19.446 0.065 8.823 1.00 73.50 106 ASP A C 1
ATOM 831 O O . ASP A 1 106 ? -19.517 -0.518 7.740 1.00 73.50 106 ASP A O 1
ATOM 835 N N . ILE A 1 107 ? -18.361 -0.044 9.597 1.00 69.00 107 ILE A N 1
ATOM 836 C CA . ILE A 1 107 ? -17.182 -0.857 9.294 1.00 69.00 107 ILE A CA 1
ATOM 837 C C . ILE A 1 107 ? -17.194 -2.090 10.193 1.00 69.00 107 ILE A C 1
ATOM 839 O O . ILE A 1 107 ? -16.472 -2.193 11.183 1.00 69.00 107 ILE A O 1
ATOM 843 N N . ALA A 1 108 ? -18.019 -3.068 9.831 1.00 67.56 108 ALA A N 1
ATOM 844 C CA . ALA A 1 108 ? -17.849 -4.419 10.343 1.00 67.56 108 ALA A CA 1
ATOM 845 C C . ALA A 1 108 ? -16.717 -5.084 9.554 1.00 67.56 108 ALA A C 1
ATOM 847 O O . ALA A 1 108 ? -16.800 -5.172 8.331 1.00 67.56 108 ALA A O 1
ATOM 848 N N . ILE A 1 109 ? -15.664 -5.543 10.239 1.00 66.00 109 ILE A N 1
ATOM 849 C CA . ILE A 1 109 ? -14.606 -6.354 9.627 1.00 66.00 109 ILE A CA 1
ATOM 850 C C . ILE A 1 109 ? -15.002 -7.827 9.771 1.00 66.00 109 ILE A C 1
ATOM 852 O O . ILE A 1 109 ? -14.906 -8.371 10.876 1.00 66.00 109 ILE A O 1
ATOM 856 N N . PRO A 1 110 ? -15.459 -8.493 8.695 1.00 59.06 110 PRO A N 1
ATOM 857 C CA . PRO A 1 110 ? -15.800 -9.906 8.746 1.00 59.06 110 PRO A CA 1
ATOM 858 C C . PRO A 1 110 ? -14.576 -10.732 9.157 1.00 59.06 110 PRO A C 1
ATOM 860 O O . PRO A 1 110 ? -13.445 -10.417 8.791 1.00 59.06 110 PRO A O 1
ATOM 863 N N . ALA A 1 111 ? -14.811 -11.813 9.900 1.00 69.25 111 ALA A N 1
ATOM 864 C CA . ALA A 1 111 ? -13.802 -12.796 10.307 1.00 69.25 111 ALA A CA 1
ATOM 865 C C . ALA A 1 111 ? -12.722 -12.338 11.312 1.00 69.25 111 ALA A C 1
ATOM 867 O O . ALA A 1 111 ? -11.919 -13.175 11.726 1.00 69.25 111 ALA A O 1
ATOM 868 N N . ILE A 1 112 ? -12.710 -11.077 11.768 1.00 66.88 112 ILE A N 1
ATOM 869 C CA . ILE A 1 112 ? -11.870 -10.663 12.904 1.00 66.88 112 ILE A CA 1
ATOM 870 C C . ILE A 1 112 ? -12.729 -10.596 14.166 1.00 66.88 112 ILE A C 1
ATOM 872 O O . ILE A 1 112 ? -13.689 -9.825 14.203 1.00 66.88 112 ILE A O 1
ATOM 876 N N . PRO A 1 113 ? -12.387 -11.341 15.232 1.00 70.19 113 PRO A N 1
ATOM 877 C CA . PRO A 1 113 ? -13.011 -11.143 16.532 1.00 70.19 113 PRO A CA 1
ATOM 878 C C . PRO A 1 113 ? -12.907 -9.671 16.950 1.00 70.19 113 PRO A C 1
ATOM 880 O O . PRO A 1 113 ? -11.811 -9.113 16.938 1.00 70.19 113 PRO A O 1
ATOM 883 N N . ALA A 1 114 ? -14.016 -9.049 17.362 1.00 76.62 114 ALA A N 1
ATOM 884 C CA . ALA A 1 114 ? -14.055 -7.631 17.744 1.00 76.62 114 ALA A CA 1
ATOM 885 C C . ALA A 1 114 ? -12.906 -7.176 18.683 1.00 76.62 114 ALA A C 1
ATOM 887 O O . ALA A 1 114 ? -12.367 -6.089 18.469 1.00 76.62 114 ALA A O 1
ATOM 888 N N . PRO A 1 115 ? -12.438 -7.986 19.659 1.00 72.19 115 PRO A N 1
ATOM 889 C CA . PRO A 1 115 ? -11.294 -7.621 20.500 1.00 72.19 115 PRO A CA 1
ATOM 890 C C . PRO A 1 115 ? -9.958 -7.486 19.755 1.00 72.19 115 PRO A C 1
ATOM 892 O O . PRO A 1 115 ? -9.073 -6.771 20.214 1.00 72.19 115 PRO A O 1
ATOM 895 N N . LEU A 1 116 ? -9.790 -8.172 18.622 1.00 72.62 116 LEU A N 1
ATOM 896 C CA . LEU A 1 116 ? -8.561 -8.161 17.825 1.00 72.62 116 LEU A CA 1
ATOM 897 C C . LEU A 1 116 ? -8.559 -7.081 16.743 1.00 72.62 116 LEU A C 1
ATOM 899 O O . LEU A 1 116 ? -7.490 -6.766 16.216 1.00 72.62 116 LEU A O 1
ATOM 903 N N . VAL A 1 117 ? -9.724 -6.501 16.428 1.00 77.81 117 VAL A N 1
ATOM 904 C CA . VAL A 1 117 ? -9.854 -5.462 15.399 1.00 77.81 117 VAL A CA 1
ATOM 905 C C . VAL A 1 117 ? -8.848 -4.333 15.634 1.00 77.81 117 VAL A C 1
ATOM 907 O O . VAL A 1 117 ? -8.062 -4.076 14.722 1.00 77.81 117 VAL A O 1
ATOM 910 N N . PRO A 1 118 ? -8.733 -3.724 16.831 1.00 80.12 118 PRO A N 1
ATOM 911 C CA . PRO A 1 118 ? -7.805 -2.614 17.009 1.00 80.12 118 PRO A CA 1
ATOM 912 C C . PRO A 1 118 ? -6.353 -3.005 16.781 1.00 80.12 118 PRO A C 1
ATOM 914 O O . PRO A 1 118 ? -5.632 -2.218 16.193 1.00 80.12 118 PRO A O 1
ATOM 917 N N . LEU A 1 119 ? -5.927 -4.213 17.162 1.00 76.62 119 LEU A N 1
ATOM 918 C CA . LEU A 1 119 ? -4.549 -4.669 16.961 1.00 76.62 119 LEU A CA 1
ATOM 919 C C . LEU A 1 119 ? -4.208 -4.849 15.475 1.00 76.62 119 LEU A C 1
ATOM 921 O O . LEU A 1 119 ? -3.133 -4.440 15.035 1.00 76.62 119 LEU A O 1
ATOM 925 N N . VAL A 1 120 ? -5.116 -5.456 14.704 1.00 75.69 120 VAL A N 1
ATOM 926 C CA . VAL A 1 120 ? -4.928 -5.644 13.257 1.00 75.69 120 VAL A CA 1
ATOM 927 C C . VAL A 1 120 ? -4.926 -4.295 12.549 1.00 75.69 120 VAL A C 1
ATOM 929 O O . VAL A 1 120 ? -4.028 -4.026 11.750 1.00 75.69 120 VAL A O 1
ATOM 932 N N . MET A 1 121 ? -5.877 -3.425 12.895 1.00 79.88 121 MET A N 1
ATOM 933 C CA . MET A 1 121 ? -5.943 -2.071 12.352 1.00 79.88 121 MET A CA 1
ATOM 934 C C . MET A 1 121 ? -4.695 -1.272 12.693 1.00 79.88 121 MET A C 1
ATOM 936 O O . MET A 1 121 ? -4.166 -0.568 11.842 1.00 79.88 121 MET A O 1
ATOM 940 N N . ASP A 1 122 ? -4.178 -1.431 13.906 1.00 82.50 122 ASP A N 1
ATOM 941 C CA . ASP A 1 122 ? -2.968 -0.763 14.339 1.00 82.50 122 ASP A CA 1
ATOM 942 C C . ASP A 1 122 ? -1.761 -1.136 13.484 1.00 82.50 122 ASP A C 1
ATOM 944 O O . ASP A 1 122 ? -1.040 -0.259 13.021 1.00 82.50 122 ASP A O 1
ATOM 948 N N . GLY A 1 123 ? -1.567 -2.434 13.240 1.00 81.19 123 GLY A N 1
ATOM 949 C CA . GLY A 1 123 ? -0.494 -2.924 12.381 1.00 81.19 123 GLY A CA 1
ATOM 950 C C . GLY A 1 123 ? -0.649 -2.462 10.935 1.00 81.19 123 GLY A C 1
ATOM 951 O O . GLY A 1 123 ? 0.322 -1.997 10.341 1.00 81.19 123 GLY A O 1
ATOM 952 N N . LEU A 1 124 ? -1.864 -2.552 10.386 1.00 81.75 124 LEU A N 1
ATOM 953 C CA . LEU A 1 124 ? -2.153 -2.165 9.006 1.00 81.75 124 LEU A CA 1
ATOM 954 C C . LEU A 1 124 ? -1.938 -0.664 8.774 1.00 81.75 124 LEU A C 1
ATOM 956 O O . LEU A 1 124 ? -1.284 -0.293 7.805 1.00 81.75 124 LEU A O 1
ATOM 960 N N . ILE A 1 125 ? -2.447 0.181 9.675 1.00 88.62 125 ILE A N 1
ATOM 961 C CA . ILE A 1 125 ? -2.304 1.641 9.615 1.00 88.62 125 ILE A CA 1
ATOM 962 C C . ILE A 1 125 ? -0.841 2.047 9.776 1.00 88.62 125 ILE A C 1
ATOM 964 O O . ILE A 1 125 ? -0.329 2.867 9.020 1.00 88.62 125 ILE A O 1
ATOM 968 N N . ASP A 1 126 ? -0.148 1.491 10.771 1.00 88.25 126 ASP A N 1
ATOM 969 C CA . ASP A 1 126 ? 1.244 1.856 11.034 1.00 88.25 126 ASP A CA 1
ATOM 970 C C . ASP A 1 126 ? 2.143 1.489 9.848 1.00 88.25 126 ASP A C 1
ATOM 972 O O . ASP A 1 126 ? 3.026 2.266 9.481 1.00 88.25 126 ASP A O 1
ATOM 976 N N . TRP A 1 127 ? 1.866 0.339 9.222 1.00 87.94 127 TRP A N 1
ATOM 977 C CA . TRP A 1 127 ? 2.518 -0.098 7.996 1.00 87.94 127 TRP A CA 1
ATOM 978 C C . TRP A 1 127 ? 2.174 0.784 6.796 1.00 87.94 127 TRP A C 1
ATOM 980 O O . TRP A 1 127 ? 3.089 1.180 6.080 1.00 87.94 127 TRP A O 1
ATOM 990 N N . SER A 1 128 ? 0.897 1.104 6.565 1.00 87.88 128 SER A N 1
ATOM 991 C CA . SER A 1 128 ? 0.494 1.888 5.394 1.00 87.88 128 SER A CA 1
ATOM 992 C C . SER A 1 128 ? 1.082 3.293 5.431 1.00 87.88 128 SER A C 1
ATOM 994 O O . SER A 1 128 ? 1.525 3.787 4.398 1.00 87.88 128 SER A O 1
ATOM 996 N N . ILE A 1 129 ? 1.143 3.908 6.618 1.00 89.75 129 ILE A N 1
ATOM 997 C CA . ILE A 1 129 ? 1.793 5.207 6.806 1.00 89.75 129 ILE A CA 1
ATOM 998 C C . ILE A 1 129 ? 3.273 5.112 6.439 1.00 89.75 129 ILE A C 1
ATOM 1000 O O . ILE A 1 129 ? 3.743 5.929 5.658 1.00 89.75 129 ILE A O 1
ATOM 1004 N N . ASP A 1 130 ? 3.997 4.114 6.958 1.00 87.75 130 ASP A N 1
ATOM 1005 C CA . ASP A 1 130 ? 5.428 3.961 6.665 1.00 87.75 130 ASP A CA 1
ATOM 1006 C C . ASP A 1 130 ? 5.687 3.655 5.189 1.00 87.75 130 ASP A C 1
ATOM 1008 O O . ASP A 1 130 ? 6.637 4.176 4.615 1.00 87.75 130 ASP A O 1
ATOM 1012 N N . ALA A 1 131 ? 4.864 2.801 4.576 1.00 84.44 131 ALA A N 1
ATOM 1013 C CA . ALA A 1 131 ? 5.006 2.430 3.175 1.00 84.44 131 ALA A CA 1
ATOM 1014 C C . ALA A 1 131 ? 4.790 3.641 2.263 1.00 84.44 131 ALA A C 1
ATOM 1016 O O . ALA A 1 131 ? 5.576 3.855 1.344 1.00 84.44 131 ALA A O 1
ATOM 1017 N N . ILE A 1 132 ? 3.758 4.443 2.532 1.00 87.06 132 ILE A N 1
ATOM 1018 C CA . ILE A 1 132 ? 3.459 5.642 1.746 1.00 87.06 132 ILE A CA 1
ATOM 1019 C C . ILE A 1 132 ? 4.506 6.720 2.008 1.00 87.06 132 ILE A C 1
ATOM 1021 O O . ILE A 1 132 ? 5.069 7.217 1.045 1.00 87.06 132 ILE A O 1
ATOM 1025 N N . ALA A 1 133 ? 4.837 7.024 3.267 1.00 86.62 133 ALA A N 1
ATOM 1026 C CA . ALA A 1 133 ? 5.869 8.011 3.592 1.00 86.62 133 ALA A CA 1
ATOM 1027 C C . ALA A 1 133 ? 7.208 7.660 2.926 1.00 86.62 133 ALA A C 1
ATOM 1029 O O . ALA A 1 133 ? 7.727 8.460 2.162 1.00 86.62 133 ALA A O 1
ATOM 1030 N N . ALA A 1 134 ? 7.694 6.423 3.087 1.00 84.00 134 ALA A N 1
ATOM 1031 C CA . ALA A 1 134 ? 8.945 5.989 2.464 1.00 84.00 134 ALA A CA 1
ATOM 1032 C C . ALA A 1 134 ? 8.905 6.036 0.927 1.00 84.00 134 ALA A C 1
ATOM 1034 O O . ALA A 1 134 ? 9.919 6.316 0.299 1.00 84.00 134 ALA A O 1
ATOM 1035 N N . SER A 1 135 ? 7.752 5.753 0.312 1.00 79.88 135 SER A N 1
ATOM 1036 C CA . SER A 1 135 ? 7.612 5.814 -1.152 1.00 79.88 135 SER A CA 1
ATOM 1037 C C . SER A 1 135 ? 7.493 7.243 -1.673 1.00 79.88 135 SER A C 1
ATOM 1039 O O . SER A 1 135 ? 7.755 7.481 -2.841 1.00 79.88 135 SER A O 1
ATOM 1041 N N . VAL A 1 136 ? 7.076 8.200 -0.850 1.00 81.81 136 VAL A N 1
ATOM 1042 C CA . VAL A 1 136 ? 7.018 9.611 -1.248 1.00 81.81 136 VAL A CA 1
ATOM 1043 C C . VAL A 1 136 ? 8.384 10.276 -1.002 1.00 81.81 136 VAL A C 1
ATOM 1045 O O . VAL A 1 136 ? 8.859 11.006 -1.870 1.00 81.81 136 VAL A O 1
ATOM 1048 N N . ASP A 1 137 ? 9.067 9.929 0.095 1.00 82.31 137 ASP A N 1
ATOM 1049 C CA . ASP A 1 137 ? 10.427 10.386 0.426 1.00 82.31 137 ASP A CA 1
ATOM 1050 C C . ASP A 1 137 ? 11.458 9.961 -0.634 1.00 82.31 137 ASP A C 1
ATOM 1052 O O . ASP A 1 137 ? 12.180 10.803 -1.165 1.00 82.31 137 ASP A O 1
ATOM 1056 N N . ASP A 1 138 ? 11.507 8.669 -0.989 1.00 78.81 138 ASP A N 1
ATOM 1057 C CA . ASP A 1 138 ? 12.525 8.122 -1.905 1.00 78.81 138 ASP A CA 1
ATOM 1058 C C . ASP A 1 138 ? 12.479 8.741 -3.311 1.00 78.81 138 ASP A C 1
ATOM 1060 O O . ASP A 1 138 ? 13.499 8.813 -3.995 1.00 78.81 138 ASP A O 1
ATOM 1064 N N . TYR A 1 139 ? 11.301 9.188 -3.752 1.00 74.81 139 TYR A N 1
ATOM 1065 C CA . TYR A 1 139 ? 11.104 9.793 -5.072 1.00 74.81 139 TYR A CA 1
ATOM 1066 C C . TYR A 1 139 ? 11.140 11.324 -5.029 1.00 74.81 139 TYR A C 1
ATOM 1068 O O . TYR A 1 139 ? 10.746 11.962 -6.006 1.00 74.81 139 TYR A O 1
ATOM 1076 N N . ALA A 1 140 ? 11.602 11.905 -3.912 1.00 70.25 140 ALA A N 1
ATOM 1077 C CA . ALA A 1 140 ? 11.657 13.348 -3.680 1.00 70.25 140 ALA A CA 1
ATOM 1078 C C . ALA A 1 140 ? 10.323 14.044 -4.011 1.00 70.25 140 ALA A C 1
ATOM 1080 O O . ALA A 1 140 ? 10.286 15.147 -4.551 1.00 70.25 140 ALA A O 1
ATOM 1081 N N . LEU A 1 141 ? 9.205 13.372 -3.714 1.00 62.31 141 LEU A N 1
ATOM 1082 C CA . LEU A 1 141 ? 7.865 13.923 -3.922 1.00 62.31 141 LEU A CA 1
ATOM 1083 C C . LEU A 1 141 ? 7.476 14.920 -2.810 1.00 62.31 141 LEU A C 1
ATOM 1085 O O . LEU A 1 141 ? 6.402 15.523 -2.871 1.00 62.31 141 LEU A O 1
ATOM 1089 N N . TRP A 1 142 ? 8.343 15.098 -1.809 1.00 54.03 142 TRP A N 1
ATOM 1090 C CA . TRP A 1 142 ? 8.278 16.163 -0.812 1.00 54.03 142 TRP A CA 1
ATOM 1091 C C . TRP A 1 142 ? 9.307 17.251 -1.109 1.00 54.03 142 TRP A C 1
ATOM 1093 O O . TRP A 1 142 ? 10.433 16.945 -1.500 1.00 54.03 142 TRP A O 1
ATOM 1103 N N . ASP A 1 143 ? 8.952 18.505 -0.821 1.00 51.00 143 ASP A N 1
ATOM 1104 C CA . ASP A 1 143 ? 9.965 19.531 -0.571 1.00 51.00 143 ASP A CA 1
ATOM 1105 C C . ASP A 1 143 ? 10.773 19.110 0.671 1.00 51.00 143 ASP A C 1
ATOM 1107 O O . ASP A 1 143 ? 10.203 18.746 1.702 1.00 51.00 143 ASP A O 1
ATOM 1111 N N . GLU A 1 144 ? 12.095 19.091 0.507 1.00 40.19 144 GLU A N 1
ATOM 1112 C CA . GLU A 1 144 ? 13.125 18.477 1.354 1.00 40.19 144 GLU A CA 1
ATOM 1113 C C . GLU A 1 144 ? 12.766 18.296 2.844 1.00 40.19 144 GLU A C 1
ATOM 1115 O O . GLU A 1 144 ? 12.654 19.253 3.615 1.00 40.19 144 GLU A O 1
ATOM 1120 N N . SER A 1 145 ? 12.687 17.039 3.294 1.00 39.56 145 SER A N 1
ATOM 1121 C CA . SER A 1 145 ? 12.802 16.706 4.717 1.00 39.56 145 SER A CA 1
ATOM 1122 C C . SER A 1 145 ? 13.578 15.403 4.945 1.00 39.56 145 SER A C 1
ATOM 1124 O O . SER A 1 145 ? 13.589 14.503 4.110 1.00 39.56 145 SER A O 1
ATOM 1126 N N . GLU A 1 146 ? 14.312 15.360 6.062 1.00 37.12 146 GLU A N 1
ATOM 1127 C CA . GLU A 1 146 ? 15.284 14.313 6.400 1.00 37.12 146 GLU A CA 1
ATOM 1128 C C . GLU A 1 146 ? 14.651 12.921 6.632 1.00 37.12 146 GLU A C 1
ATOM 1130 O O . GLU A 1 146 ? 13.559 12.820 7.202 1.00 37.12 146 GLU A O 1
ATOM 1135 N N . PRO A 1 147 ? 15.364 11.828 6.287 1.00 42.12 147 PRO A N 1
ATOM 1136 C CA . PRO A 1 147 ? 14.841 10.465 6.363 1.00 42.12 147 PRO A CA 1
ATOM 1137 C C . PRO A 1 147 ? 14.554 9.982 7.798 1.00 42.12 147 PRO A C 1
ATOM 1139 O O . PRO A 1 147 ? 15.355 10.128 8.725 1.00 42.12 147 PRO A O 1
ATOM 1142 N N . LEU A 1 148 ? 13.410 9.311 7.971 1.00 42.31 148 LEU A N 1
ATOM 1143 C CA . LEU A 1 148 ? 12.952 8.709 9.229 1.00 42.31 148 LEU A CA 1
ATOM 1144 C C . LEU A 1 148 ? 13.640 7.361 9.529 1.00 42.31 148 LEU A C 1
ATOM 1146 O O . LEU A 1 148 ? 13.358 6.334 8.911 1.00 42.31 148 LEU A O 1
ATOM 1150 N N . GLY A 1 149 ? 14.501 7.344 10.552 1.00 35.59 149 GLY A N 1
ATOM 1151 C CA . GLY A 1 149 ? 15.155 6.135 11.071 1.00 35.59 149 GLY A CA 1
ATOM 1152 C C . GLY A 1 149 ? 14.193 5.104 11.695 1.00 35.59 149 GLY A C 1
ATOM 1153 O O . GLY A 1 149 ? 13.220 5.446 12.370 1.00 35.59 149 GLY A O 1
ATOM 1154 N N . TRP A 1 150 ? 14.483 3.817 11.472 1.00 37.19 150 TRP A N 1
ATOM 1155 C CA . TRP A 1 150 ? 13.685 2.653 11.891 1.00 37.19 150 TRP A CA 1
ATOM 1156 C C . TRP A 1 150 ? 13.661 2.393 13.411 1.00 37.19 150 TRP A C 1
ATOM 1158 O O . TRP A 1 150 ? 14.581 2.759 14.139 1.00 37.19 150 TRP A O 1
ATOM 1168 N N . SER A 1 151 ? 12.629 1.671 13.885 1.00 37.47 151 SER A N 1
ATOM 1169 C CA . SER A 1 151 ? 12.539 1.163 15.266 1.00 37.47 151 SER A CA 1
ATOM 1170 C C . SER A 1 151 ? 12.253 -0.347 15.353 1.00 37.47 151 SER A C 1
ATOM 1172 O O . SER A 1 151 ? 11.534 -0.925 14.538 1.00 37.47 151 SER A O 1
ATOM 1174 N N . LEU A 1 152 ? 12.830 -0.948 16.397 1.00 36.78 152 LEU A N 1
ATOM 1175 C CA . LEU A 1 152 ? 13.056 -2.365 16.733 1.00 36.78 152 LEU A CA 1
ATOM 1176 C C . LEU A 1 152 ? 11.821 -3.262 17.011 1.00 36.78 152 LEU A C 1
ATOM 1178 O O . LEU A 1 152 ? 11.930 -4.267 17.709 1.00 36.78 152 LEU A O 1
ATOM 1182 N N . ALA A 1 153 ? 10.637 -2.979 16.469 1.00 44.47 153 ALA A N 1
ATOM 1183 C CA . ALA A 1 153 ? 9.414 -3.729 16.812 1.00 44.47 153 ALA A CA 1
ATOM 1184 C C . ALA A 1 153 ? 9.179 -5.030 15.999 1.00 44.47 153 ALA A C 1
ATOM 1186 O O . ALA A 1 153 ? 8.035 -5.460 15.835 1.00 44.47 153 ALA A O 1
ATOM 1187 N N . GLY A 1 154 ? 10.239 -5.647 15.461 1.00 39.97 154 GLY A N 1
ATOM 1188 C CA . GLY A 1 154 ? 10.149 -6.783 14.530 1.00 39.97 154 GLY A CA 1
ATOM 1189 C C . GLY A 1 154 ? 10.195 -8.188 15.149 1.00 39.97 154 GLY A C 1
ATOM 1190 O O . GLY A 1 154 ? 9.803 -9.141 14.488 1.00 39.97 154 GLY A O 1
ATOM 1191 N N . ALA A 1 155 ? 10.639 -8.357 16.398 1.00 38.47 155 ALA A N 1
ATOM 1192 C CA . ALA A 1 155 ? 11.107 -9.675 16.854 1.00 38.47 155 ALA A CA 1
ATOM 1193 C C . ALA A 1 155 ? 10.090 -10.568 17.606 1.00 38.47 155 ALA A C 1
ATOM 1195 O O . ALA A 1 155 ? 10.347 -11.756 17.756 1.00 38.47 155 ALA A O 1
ATOM 1196 N N . CYS A 1 156 ? 8.929 -10.072 18.059 1.00 44.38 156 CYS A N 1
ATOM 1197 C CA . CYS A 1 156 ? 8.102 -10.832 19.027 1.00 44.38 156 CYS A CA 1
ATOM 1198 C C . CYS A 1 156 ? 6.765 -11.413 18.519 1.00 44.38 156 CYS A C 1
ATOM 1200 O O . CYS A 1 156 ? 5.966 -11.875 19.330 1.00 44.38 156 CYS A O 1
ATOM 1202 N N . ARG A 1 157 ? 6.444 -11.390 17.218 1.00 52.72 157 ARG A N 1
ATOM 1203 C CA . ARG A 1 157 ? 5.030 -11.539 16.792 1.00 52.72 157 ARG A CA 1
ATOM 1204 C C . ARG A 1 157 ? 4.543 -12.923 16.353 1.00 52.72 157 ARG A C 1
ATOM 1206 O O . ARG A 1 157 ? 3.332 -13.117 16.336 1.00 52.72 157 ARG A O 1
ATOM 1213 N N . ALA A 1 158 ? 5.411 -13.895 16.083 1.00 44.31 158 ALA A N 1
ATOM 1214 C CA . ALA A 1 158 ? 4.956 -15.208 15.602 1.00 44.31 158 ALA A CA 1
ATOM 1215 C C . ALA A 1 158 ? 4.442 -16.148 16.717 1.00 44.31 158 ALA A C 1
ATOM 1217 O O . ALA A 1 158 ? 3.566 -16.965 16.460 1.00 44.31 158 ALA A O 1
ATOM 1218 N N . GLY A 1 159 ? 4.920 -16.007 17.962 1.00 43.00 159 GLY A N 1
ATOM 1219 C CA . GLY A 1 159 ? 4.459 -16.818 19.106 1.00 43.00 159 GLY A CA 1
ATOM 1220 C C . GLY A 1 159 ? 3.230 -16.259 19.838 1.00 43.00 159 GLY A C 1
ATOM 1221 O O . GLY A 1 159 ? 2.562 -16.976 20.578 1.00 43.00 159 GLY A O 1
ATOM 1222 N N . LEU A 1 160 ? 2.905 -14.980 19.626 1.00 51.88 160 LEU A N 1
ATOM 1223 C CA . LEU A 1 160 ? 1.860 -14.280 20.376 1.00 51.88 160 LEU A CA 1
ATOM 1224 C C . LEU A 1 160 ? 0.448 -14.671 19.904 1.00 51.88 160 LEU A C 1
ATOM 1226 O O . LEU A 1 160 ? -0.470 -14.740 20.709 1.00 51.88 160 LEU A O 1
ATOM 1230 N N . SER A 1 161 ? 0.257 -14.990 18.625 1.00 51.50 161 SER A N 1
ATOM 1231 C CA . SER A 1 161 ? -1.061 -15.279 18.034 1.00 51.50 161 SER A CA 1
ATOM 1232 C C . SER A 1 161 ? -1.766 -16.504 18.634 1.00 51.50 161 SER A C 1
ATOM 1234 O O . SER A 1 161 ? -2.978 -16.460 18.836 1.00 51.50 161 SER A O 1
ATOM 1236 N N . ALA A 1 162 ? -1.027 -17.562 18.982 1.00 51.41 162 ALA A N 1
ATOM 1237 C CA . ALA A 1 162 ? -1.584 -18.749 19.638 1.00 51.41 162 ALA A CA 1
ATOM 1238 C C . ALA A 1 162 ? -1.930 -18.495 21.119 1.00 51.41 162 ALA A C 1
ATOM 1240 O O . ALA A 1 162 ? -2.947 -18.978 21.614 1.00 51.41 162 ALA A O 1
ATOM 1241 N N . LEU A 1 163 ? -1.128 -17.674 21.808 1.00 52.81 163 LEU A N 1
ATOM 1242 C CA . LEU A 1 163 ? -1.359 -17.272 23.200 1.00 52.81 163 LEU A CA 1
ATOM 1243 C C . LEU A 1 163 ? -2.545 -16.294 23.334 1.00 52.81 163 LEU A C 1
ATOM 1245 O O . LEU A 1 163 ? -3.291 -16.343 24.309 1.00 52.81 163 LEU A O 1
ATOM 1249 N N . LEU A 1 164 ? -2.753 -15.428 22.335 1.00 58.47 164 LEU A N 1
ATOM 1250 C CA . LEU A 1 164 ? -3.840 -14.441 22.304 1.00 58.47 164 LEU A CA 1
ATOM 1251 C C . LEU A 1 164 ? -5.234 -15.081 22.184 1.00 58.47 164 LEU A C 1
ATOM 1253 O O . LEU A 1 164 ? -6.187 -14.546 22.746 1.00 58.47 164 LEU A O 1
ATOM 1257 N N . LEU A 1 165 ? -5.360 -16.230 21.507 1.00 59.69 165 LEU A N 1
ATOM 1258 C CA . LEU A 1 165 ? -6.636 -16.954 21.368 1.00 59.69 165 LEU A CA 1
ATOM 1259 C C . LEU A 1 165 ? -7.121 -17.560 22.697 1.00 59.69 165 LEU A C 1
ATOM 1261 O O . LEU A 1 165 ? -8.320 -17.572 22.976 1.00 59.69 165 LEU A O 1
ATOM 1265 N N . LEU A 1 166 ? -6.199 -18.000 23.555 1.00 59.19 166 LEU A N 1
ATOM 1266 C CA . LEU A 1 166 ? -6.510 -18.553 24.881 1.00 59.19 166 LEU A CA 1
ATOM 1267 C C . LEU A 1 166 ? -6.976 -17.491 25.893 1.00 59.19 166 LEU A C 1
ATOM 1269 O O . LEU A 1 166 ? -7.643 -17.813 26.870 1.00 59.19 166 LEU A O 1
ATOM 1273 N N . LEU A 1 167 ? -6.660 -16.220 25.649 1.00 64.62 167 LEU A N 1
ATOM 1274 C CA . LEU A 1 167 ? -6.872 -15.105 26.579 1.00 64.62 167 LEU A CA 1
ATOM 1275 C C . LEU A 1 167 ? -7.937 -14.105 26.092 1.00 64.62 167 LEU A C 1
ATOM 1277 O O . LEU A 1 167 ? -8.060 -13.006 26.632 1.00 64.62 167 LEU A O 1
ATOM 1281 N N . THR A 1 168 ? -8.727 -14.476 25.083 1.00 60.78 168 THR A N 1
ATOM 1282 C CA . THR A 1 168 ? -9.731 -13.621 24.426 1.00 60.78 168 THR A CA 1
ATOM 1283 C C . THR A 1 168 ? -10.605 -12.771 25.377 1.00 60.78 168 THR A C 1
ATOM 1285 O O . THR A 1 168 ? -10.738 -11.572 25.114 1.00 60.78 168 THR A O 1
ATOM 1288 N N . PRO A 1 169 ? -11.169 -13.292 26.493 1.00 61.59 169 PRO A N 1
ATOM 1289 C CA . PRO A 1 169 ? -11.970 -12.464 27.405 1.00 61.59 169 PRO A CA 1
ATOM 1290 C C . PRO A 1 169 ? -11.139 -11.453 28.212 1.00 61.59 169 PRO A C 1
ATOM 1292 O O . PRO A 1 169 ? -11.649 -10.398 28.568 1.00 61.59 169 PRO A O 1
ATOM 1295 N N . PHE A 1 170 ? -9.857 -11.722 28.468 1.00 70.00 170 PHE A N 1
ATOM 1296 C CA . PHE A 1 170 ? -8.957 -10.771 29.130 1.00 70.00 170 PHE A CA 1
ATOM 1297 C C . PHE A 1 170 ? -8.574 -9.626 28.182 1.00 70.00 170 PHE A C 1
ATOM 1299 O O . PHE A 1 170 ? -8.493 -8.460 28.574 1.00 70.00 170 PHE A O 1
ATOM 1306 N N . PHE A 1 171 ? -8.414 -9.947 26.896 1.00 65.62 171 PHE A N 1
ATOM 1307 C CA . PHE A 1 171 ? -8.087 -8.969 25.869 1.00 65.62 171 PHE A CA 1
ATOM 1308 C C . PHE A 1 171 ? -9.219 -8.003 25.547 1.00 65.62 171 PHE A C 1
ATOM 1310 O O . PHE A 1 171 ? -8.911 -6.894 25.140 1.00 65.62 171 PHE A O 1
ATOM 1317 N N . SER A 1 172 ? -10.496 -8.334 25.752 1.00 64.62 172 SER A N 1
ATOM 1318 C CA . SER A 1 172 ? -11.580 -7.367 25.512 1.00 64.62 172 SER A CA 1
ATOM 1319 C C . SER A 1 172 ? -11.508 -6.171 26.473 1.00 64.62 172 SER A C 1
ATOM 1321 O O . SER A 1 172 ? -11.583 -5.026 26.025 1.00 64.62 172 SER A O 1
ATOM 1323 N N . ALA A 1 173 ? -11.263 -6.416 27.764 1.00 73.56 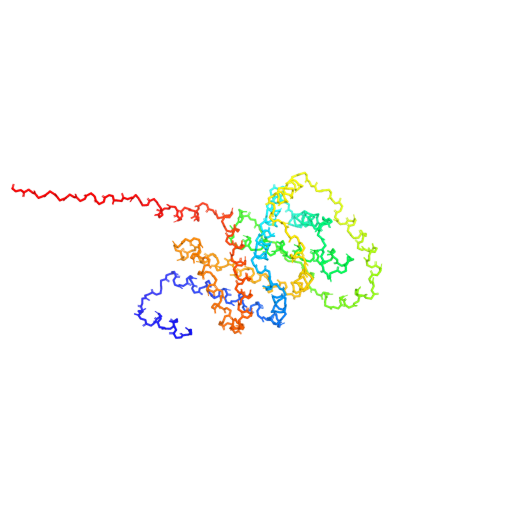173 ALA A N 1
ATOM 1324 C CA . ALA A 1 173 ? -11.072 -5.375 28.774 1.00 73.56 173 ALA A CA 1
ATOM 1325 C C . ALA A 1 173 ? -9.772 -4.587 28.542 1.00 73.56 173 ALA A C 1
ATOM 1327 O O . ALA A 1 173 ? -9.772 -3.355 28.575 1.00 73.56 173 ALA A O 1
ATOM 1328 N N . LEU A 1 174 ? -8.675 -5.288 28.233 1.00 73.44 174 LEU A N 1
ATOM 1329 C CA . LEU A 1 174 ? -7.392 -4.653 27.924 1.00 73.44 174 LEU A CA 1
ATOM 1330 C C . LEU A 1 174 ? -7.454 -3.824 26.639 1.00 73.44 174 LEU A C 1
ATOM 1332 O O . LEU A 1 174 ? -6.843 -2.766 26.564 1.00 73.44 174 LEU A O 1
ATOM 1336 N N . ASN A 1 175 ? -8.200 -4.289 25.639 1.00 66.88 175 ASN A N 1
ATOM 1337 C CA . ASN A 1 175 ? -8.415 -3.594 24.380 1.00 66.88 175 ASN A CA 1
ATOM 1338 C C . ASN A 1 175 ? -9.288 -2.357 24.588 1.00 66.88 175 ASN A C 1
ATOM 1340 O O . ASN A 1 175 ? -8.931 -1.290 24.107 1.00 66.88 175 ASN A O 1
ATOM 1344 N N . TRP A 1 176 ? -10.376 -2.451 25.359 1.00 78.06 176 TRP A N 1
ATOM 1345 C CA . TRP A 1 176 ? -11.170 -1.276 25.728 1.00 78.06 176 TRP A CA 1
ATOM 1346 C C . TRP A 1 176 ? -10.311 -0.220 26.438 1.00 78.06 176 TRP A C 1
ATOM 1348 O O . TRP A 1 176 ? -10.348 0.955 26.072 1.00 78.06 176 TRP A O 1
ATOM 1358 N N . LEU A 1 177 ? -9.464 -0.647 27.381 1.00 78.19 177 LEU A N 1
ATOM 1359 C CA . LEU A 1 177 ? -8.527 0.230 28.081 1.00 78.19 177 LEU A CA 1
ATOM 1360 C C . LEU A 1 177 ? -7.469 0.818 27.134 1.00 78.19 177 LEU A C 1
ATOM 1362 O O . LEU A 1 177 ? -7.246 2.024 27.129 1.00 78.19 177 LEU A O 1
ATOM 1366 N N . TYR A 1 178 ? -6.842 -0.010 26.299 1.00 73.88 178 TYR A N 1
ATOM 1367 C CA . TYR A 1 178 ? -5.847 0.399 25.307 1.00 73.88 178 TYR A CA 1
ATOM 1368 C C . TYR A 1 178 ? -6.428 1.416 24.322 1.00 73.88 178 TYR A C 1
ATOM 1370 O O . TYR A 1 178 ? -5.820 2.457 24.071 1.00 73.88 178 TYR A O 1
ATOM 1378 N N . VAL A 1 179 ? -7.630 1.155 23.810 1.00 74.50 179 VAL A N 1
ATOM 1379 C CA . VAL A 1 179 ? -8.317 2.043 22.878 1.00 74.50 179 VAL A CA 1
ATOM 1380 C C . VAL A 1 179 ? -8.692 3.356 23.558 1.00 74.50 179 VAL A C 1
ATOM 1382 O O . VAL A 1 179 ? -8.411 4.432 23.026 1.00 74.50 179 VAL A O 1
ATOM 1385 N N . GLY A 1 180 ? -9.265 3.268 24.761 1.00 74.81 180 GLY A N 1
ATOM 1386 C CA . GLY A 1 180 ? -9.650 4.419 25.569 1.00 74.81 180 GLY A CA 1
ATOM 1387 C C . GLY A 1 180 ? -8.467 5.293 25.983 1.00 74.81 180 GLY A C 1
ATOM 1388 O O . GLY A 1 180 ? -8.608 6.509 26.041 1.00 74.81 180 GLY A O 1
ATOM 1389 N N . LEU A 1 181 ? -7.290 4.714 26.226 1.00 78.44 181 LEU A N 1
ATOM 1390 C CA . LEU A 1 181 ? -6.086 5.469 26.575 1.00 78.44 181 LEU A CA 1
ATOM 1391 C C . LEU A 1 181 ? -5.382 6.057 25.348 1.00 78.44 181 LEU A C 1
ATOM 1393 O O . LEU A 1 181 ? -4.869 7.173 25.415 1.00 78.44 181 LEU A O 1
ATOM 1397 N N . ARG A 1 182 ? -5.328 5.324 24.229 1.00 71.00 182 ARG A N 1
ATOM 1398 C CA . ARG A 1 182 ? -4.457 5.680 23.099 1.00 71.00 182 ARG A CA 1
ATOM 1399 C C . ARG A 1 182 ? -5.135 6.532 22.027 1.00 71.00 182 ARG A C 1
ATOM 1401 O O . ARG A 1 182 ? -4.456 7.356 21.420 1.00 71.00 182 ARG A O 1
ATOM 1408 N N . TYR A 1 183 ? -6.442 6.373 21.808 1.00 66.81 183 TYR A N 1
ATOM 1409 C CA . TYR A 1 183 ? -7.158 7.043 20.707 1.00 66.81 183 TYR A CA 1
ATOM 1410 C C . TYR A 1 183 ? -8.223 8.043 21.169 1.00 66.81 183 TYR A C 1
ATOM 1412 O O . TYR A 1 183 ? -8.982 8.546 20.351 1.00 66.81 183 TYR A O 1
ATOM 1420 N N . ARG A 1 184 ? -8.258 8.401 22.459 1.00 67.56 184 ARG A N 1
ATOM 1421 C CA . ARG A 1 184 ? -9.145 9.458 22.981 1.00 67.56 184 ARG A CA 1
ATOM 1422 C C . ARG A 1 184 ? -8.746 10.884 22.597 1.00 67.56 184 ARG A C 1
ATOM 1424 O O . ARG A 1 184 ? -9.377 11.823 23.073 1.00 67.56 184 ARG A O 1
ATOM 1431 N N . GLN A 1 185 ? -7.714 11.078 21.775 1.00 66.94 185 GLN A N 1
ATOM 1432 C CA . GLN A 1 185 ? -7.394 12.425 21.316 1.00 66.94 185 GLN A CA 1
ATOM 1433 C C . GLN A 1 185 ? -8.514 12.905 20.387 1.00 66.94 185 GLN A C 1
ATOM 1435 O O . GLN A 1 185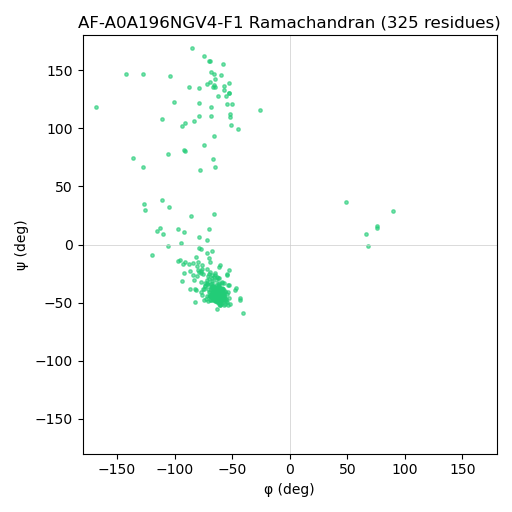 ? -8.748 12.257 19.364 1.00 66.94 185 GLN A O 1
ATOM 1440 N N . PRO A 1 186 ? -9.229 13.991 20.738 1.00 73.56 186 PRO A N 1
ATOM 1441 C CA . PRO A 1 186 ? -10.270 14.518 19.874 1.00 73.56 186 PRO A CA 1
ATOM 1442 C C . PRO A 1 186 ? -9.654 14.845 18.516 1.00 73.56 186 PRO A C 1
ATOM 1444 O O . PRO A 1 186 ? -8.577 15.447 18.444 1.00 73.56 186 PRO A O 1
ATOM 1447 N N . LEU A 1 187 ? -10.325 14.419 17.442 1.00 75.31 187 LEU A N 1
ATOM 1448 C CA . LEU A 1 187 ? -9.928 14.829 16.105 1.00 75.31 187 LEU A CA 1
ATOM 1449 C C . LEU A 1 187 ? -9.945 16.349 16.045 1.00 75.31 187 LEU A C 1
ATOM 1451 O O . LEU A 1 187 ? -10.868 17.006 16.529 1.00 75.31 187 LEU A O 1
ATOM 1455 N N . THR A 1 188 ? -8.914 16.908 15.435 1.00 77.19 188 THR A N 1
ATOM 1456 C CA . THR A 1 188 ? -8.892 18.338 15.177 1.00 77.19 188 THR A CA 1
ATOM 1457 C C . THR A 1 188 ? -9.961 18.660 14.128 1.00 77.19 188 THR A C 1
ATOM 1459 O O . THR A 1 188 ? -10.237 17.819 13.266 1.00 77.19 188 THR A O 1
ATOM 1462 N N . PRO A 1 189 ? -10.577 19.853 14.171 1.00 81.25 189 PRO A N 1
ATOM 1463 C CA . PRO A 1 189 ? -11.680 20.195 13.273 1.00 81.25 189 PRO A CA 1
ATOM 1464 C C . PRO A 1 189 ? -11.302 20.072 11.790 1.00 81.25 189 PRO A C 1
ATOM 1466 O O . PRO A 1 189 ? -12.122 19.639 10.989 1.00 81.25 189 PRO A O 1
ATOM 1469 N N . GLU A 1 190 ? -10.048 20.353 11.422 1.00 73.75 190 GLU A N 1
ATOM 1470 C CA . GLU A 1 190 ? -9.574 20.180 10.040 1.00 73.75 190 GLU A CA 1
ATOM 1471 C C . GLU A 1 190 ? -9.515 18.707 9.620 1.00 73.75 190 GLU A C 1
ATOM 1473 O O . GLU A 1 190 ? -9.931 18.363 8.517 1.00 73.75 190 GLU A O 1
ATOM 1478 N N . VAL A 1 191 ? -9.025 17.820 10.496 1.00 72.25 191 VAL A N 1
ATOM 1479 C CA . VAL A 1 191 ? -8.968 16.379 10.212 1.00 72.25 191 VAL A CA 1
ATOM 1480 C C . VAL A 1 191 ? -10.381 15.816 10.142 1.00 72.25 191 VAL A C 1
ATOM 1482 O O . VAL A 1 191 ? -10.681 15.046 9.238 1.00 72.25 191 VAL A O 1
ATOM 1485 N N . ALA A 1 192 ? -11.271 16.245 11.039 1.00 78.75 192 ALA A N 1
ATOM 1486 C CA . ALA A 1 192 ? -12.682 15.886 10.976 1.00 78.75 192 ALA A CA 1
ATOM 1487 C C . ALA A 1 192 ? -13.323 16.344 9.651 1.00 78.75 192 ALA A C 1
ATOM 1489 O O . ALA A 1 192 ? -14.037 15.567 9.024 1.00 78.75 192 ALA A O 1
ATOM 1490 N N . ALA A 1 193 ? -13.011 17.554 9.173 1.00 79.56 193 ALA A N 1
ATOM 1491 C CA . ALA A 1 193 ? -13.489 18.055 7.885 1.00 79.56 193 ALA A CA 1
ATOM 1492 C C . ALA A 1 193 ? -12.903 17.283 6.688 1.00 79.56 193 ALA A C 1
ATOM 1494 O O . ALA A 1 193 ? -13.623 16.990 5.735 1.00 79.56 193 ALA A O 1
ATOM 1495 N N . ALA A 1 194 ? -11.621 16.909 6.734 1.00 72.88 194 ALA A N 1
ATOM 1496 C CA . ALA A 1 194 ? -10.990 16.083 5.704 1.00 72.88 194 ALA A CA 1
ATOM 1497 C C . ALA A 1 194 ? -11.611 14.678 5.648 1.00 72.88 194 ALA A C 1
ATOM 1499 O O . ALA A 1 194 ? -11.944 14.193 4.568 1.00 72.88 194 ALA A O 1
ATOM 1500 N N . VAL A 1 195 ? -11.840 14.058 6.810 1.00 73.19 195 VAL A N 1
ATOM 1501 C CA . VAL A 1 195 ? -12.561 12.783 6.929 1.00 73.19 195 VAL A CA 1
ATOM 1502 C C . VAL A 1 195 ? -13.972 12.911 6.358 1.00 73.19 195 VAL A C 1
ATOM 1504 O O . VAL A 1 195 ? -14.375 12.081 5.545 1.00 73.19 195 VAL A O 1
ATOM 1507 N N . ALA A 1 196 ? -14.701 13.965 6.732 1.00 79.88 196 ALA A N 1
ATOM 1508 C CA . ALA A 1 196 ? -16.056 14.211 6.253 1.00 79.88 196 ALA A CA 1
ATOM 1509 C C . ALA A 1 196 ? -16.105 14.410 4.731 1.00 79.88 196 ALA A C 1
ATOM 1511 O O . ALA A 1 196 ? -16.997 13.876 4.081 1.00 79.88 196 ALA A O 1
ATOM 1512 N N . ARG A 1 197 ? -15.125 15.108 4.140 1.00 76.62 197 ARG A N 1
ATOM 1513 C CA . ARG A 1 197 ? -15.008 15.254 2.682 1.00 76.62 197 ARG A CA 1
ATOM 1514 C C . ARG A 1 197 ? -14.812 13.917 1.980 1.00 76.62 197 ARG A C 1
ATOM 1516 O O . ARG A 1 197 ? -15.547 13.616 1.049 1.00 76.62 197 ARG A O 1
ATOM 1523 N N . VAL A 1 198 ? -13.874 13.097 2.451 1.00 66.25 198 VAL A N 1
ATOM 1524 C CA . VAL A 1 198 ? -13.611 11.779 1.848 1.00 66.25 198 VAL A CA 1
ATOM 1525 C C . VAL A 1 198 ? -14.823 10.851 1.995 1.00 66.25 198 VAL A C 1
ATOM 1527 O O . VAL A 1 198 ? -15.115 10.061 1.099 1.00 66.25 198 VAL A O 1
ATOM 1530 N N . GLN A 1 199 ? -15.559 10.956 3.105 1.00 71.25 199 GLN A N 1
ATOM 1531 C CA . GLN A 1 199 ? -16.824 10.241 3.284 1.00 71.25 199 GLN A CA 1
ATOM 1532 C C . GLN A 1 199 ? -17.916 10.752 2.331 1.00 71.25 199 GLN A C 1
ATOM 1534 O O . GLN A 1 199 ? -18.617 9.939 1.731 1.00 71.25 199 GLN A O 1
ATOM 1539 N N . ALA A 1 200 ? -18.038 12.071 2.155 1.00 75.75 200 ALA A N 1
ATOM 1540 C CA . ALA A 1 200 ? -19.024 12.703 1.277 1.00 75.75 200 ALA A CA 1
ATOM 1541 C C . ALA A 1 200 ? -18.767 12.430 -0.214 1.00 75.75 200 ALA A C 1
ATOM 1543 O O . ALA A 1 200 ? -19.714 12.276 -0.979 1.00 75.75 200 ALA A O 1
ATOM 1544 N N . GLU A 1 201 ? -17.503 12.310 -0.623 1.00 72.25 201 GLU A N 1
ATOM 1545 C CA . GLU A 1 201 ? -17.106 11.960 -1.994 1.00 72.25 201 GLU A CA 1
ATOM 1546 C C . GLU A 1 201 ? -17.485 10.512 -2.373 1.00 72.25 201 GLU A C 1
ATOM 1548 O O . GLU A 1 201 ? -17.332 10.109 -3.524 1.00 72.25 201 GLU A O 1
ATOM 1553 N N . GLY A 1 202 ? -18.001 9.707 -1.431 1.00 63.75 202 GLY A N 1
ATOM 1554 C CA . GLY A 1 202 ? -18.452 8.339 -1.702 1.00 63.75 202 GLY A CA 1
ATOM 1555 C C . GLY A 1 202 ? -17.315 7.394 -2.096 1.00 63.75 202 GLY A C 1
ATOM 1556 O O . GLY A 1 202 ? -17.552 6.243 -2.461 1.00 63.75 202 GLY A O 1
ATOM 1557 N N . THR A 1 203 ? -16.063 7.838 -1.977 1.00 59.31 203 THR A N 1
ATOM 1558 C CA . THR A 1 203 ? -14.869 7.058 -2.318 1.00 59.31 203 THR A CA 1
ATOM 1559 C C . THR A 1 203 ? -14.762 5.792 -1.454 1.00 59.31 203 THR A C 1
ATOM 1561 O O . THR A 1 203 ? -14.127 4.818 -1.847 1.00 59.31 203 THR A O 1
ATOM 1564 N N . ILE A 1 204 ? -15.458 5.767 -0.308 1.00 59.44 204 ILE A N 1
ATOM 1565 C CA . ILE A 1 204 ? -15.577 4.625 0.612 1.00 59.44 204 ILE A CA 1
ATOM 1566 C C . ILE A 1 204 ? -17.005 4.030 0.613 1.00 59.44 204 ILE A C 1
ATOM 1568 O O . ILE A 1 204 ? -17.533 3.674 1.664 1.00 59.44 204 ILE A O 1
ATOM 1572 N N . ALA A 1 205 ? -17.682 3.961 -0.538 1.00 53.12 205 ALA A N 1
ATOM 1573 C CA . ALA A 1 205 ? -19.086 3.527 -0.606 1.00 53.12 205 ALA A CA 1
ATOM 1574 C C . ALA A 1 205 ? -19.330 2.036 -0.296 1.00 53.12 205 ALA A C 1
ATOM 1576 O O . ALA A 1 205 ? -20.469 1.663 -0.036 1.00 53.12 205 ALA A O 1
ATOM 1577 N N . ASP A 1 206 ? -18.306 1.173 -0.287 1.00 64.06 206 ASP A N 1
ATOM 1578 C CA . ASP A 1 206 ? -18.486 -0.226 0.128 1.00 64.06 206 ASP A CA 1
ATOM 1579 C C . ASP A 1 206 ? -17.364 -0.712 1.045 1.00 64.06 206 ASP A C 1
ATOM 1581 O O . ASP A 1 206 ? -16.447 -1.445 0.666 1.00 64.06 206 ASP A O 1
ATOM 1585 N N . LYS A 1 207 ? -17.449 -0.229 2.285 1.00 64.56 207 LYS A N 1
ATOM 1586 C CA . LYS A 1 207 ? -16.550 -0.565 3.387 1.00 64.56 207 LYS A CA 1
ATOM 1587 C C . LYS A 1 207 ? -16.488 -2.090 3.573 1.00 64.56 207 LYS A C 1
ATOM 1589 O O . LYS A 1 207 ? -15.405 -2.663 3.582 1.00 64.56 207 LYS A O 1
ATOM 1594 N N . SER A 1 208 ? -17.635 -2.763 3.634 1.00 59.56 208 SER A N 1
ATOM 1595 C CA . SER A 1 208 ? -17.752 -4.181 4.010 1.00 59.56 208 SER A CA 1
ATOM 1596 C C . SER A 1 208 ? -16.858 -5.142 3.202 1.00 59.56 208 SER A C 1
ATOM 1598 O O . SER A 1 208 ? -16.211 -6.023 3.775 1.00 59.56 208 SER A O 1
ATOM 1600 N N . VAL A 1 209 ? -16.751 -4.927 1.886 1.00 59.09 209 VAL A N 1
ATOM 1601 C CA . VAL A 1 209 ? -15.992 -5.789 0.963 1.00 59.09 209 VAL A CA 1
ATOM 1602 C C . VAL A 1 209 ? -14.481 -5.601 1.106 1.00 59.09 209 VAL A C 1
ATOM 1604 O O . VAL A 1 209 ? -13.737 -6.581 1.094 1.00 59.09 209 VAL A O 1
ATOM 1607 N N . LEU A 1 210 ? -14.017 -4.363 1.321 1.00 61.34 210 LEU A N 1
ATOM 1608 C CA . LEU A 1 210 ? -12.605 -4.091 1.622 1.00 61.34 210 LEU A CA 1
ATOM 1609 C C . LEU A 1 210 ? -12.159 -4.840 2.881 1.00 61.34 210 LEU A C 1
ATOM 1611 O O . LEU A 1 210 ? -11.046 -5.361 2.933 1.00 61.34 210 LEU A O 1
ATOM 1615 N N . PHE A 1 211 ? -13.040 -4.931 3.877 1.00 64.50 211 PHE A N 1
ATOM 1616 C CA . PHE A 1 211 ? -12.695 -5.445 5.197 1.00 64.50 211 PHE A CA 1
ATOM 1617 C C . PHE A 1 211 ? -12.794 -6.965 5.336 1.00 64.50 211 PHE A C 1
ATOM 1619 O O . PHE A 1 211 ? -12.071 -7.529 6.156 1.00 64.50 211 PHE A O 1
ATOM 1626 N N . ALA A 1 212 ? -13.572 -7.663 4.501 1.00 60.72 212 ALA A N 1
ATOM 1627 C CA . ALA A 1 212 ? -13.691 -9.131 4.535 1.00 60.72 212 ALA A CA 1
ATOM 1628 C C . ALA A 1 212 ? -12.343 -9.870 4.426 1.00 60.72 212 ALA A C 1
ATOM 1630 O O . ALA A 1 212 ? -12.183 -10.978 4.938 1.00 60.72 212 ALA A O 1
ATOM 1631 N N . SER A 1 213 ? -11.348 -9.236 3.800 1.00 65.69 213 SER A N 1
ATOM 1632 C CA . SER A 1 213 ? -10.009 -9.799 3.605 1.00 65.69 213 SER A CA 1
ATOM 1633 C C . SER A 1 213 ? -8.932 -9.198 4.516 1.00 65.69 213 SER A C 1
ATOM 1635 O O . SER A 1 213 ? -7.787 -9.654 4.486 1.00 65.69 213 SER A O 1
ATOM 1637 N N . VAL A 1 214 ? -9.271 -8.219 5.365 1.00 66.88 214 VAL A N 1
ATOM 1638 C CA . VAL A 1 214 ? -8.286 -7.446 6.147 1.00 66.88 214 VAL A CA 1
ATOM 1639 C C . VAL A 1 214 ? -7.546 -8.282 7.178 1.00 66.88 214 VAL A C 1
ATOM 1641 O O . VAL A 1 214 ? -6.384 -8.001 7.446 1.00 66.88 214 VAL A O 1
ATOM 1644 N N . TYR A 1 215 ? -8.139 -9.358 7.699 1.00 68.50 215 TYR A N 1
ATOM 1645 C CA . TYR A 1 215 ? -7.414 -10.259 8.596 1.00 68.50 215 TYR A CA 1
ATOM 1646 C C . TYR A 1 215 ? -6.228 -10.932 7.905 1.00 68.50 215 TYR A C 1
ATOM 1648 O O . TYR A 1 215 ? -5.089 -10.832 8.357 1.00 68.50 215 TYR A O 1
ATOM 1656 N N . ALA A 1 216 ? -6.503 -11.616 6.790 1.00 68.12 216 ALA A N 1
ATOM 1657 C CA . ALA A 1 216 ? -5.499 -12.380 6.062 1.00 68.12 216 ALA A CA 1
ATOM 1658 C C . ALA A 1 216 ? -4.432 -11.448 5.480 1.00 68.12 216 ALA A C 1
ATOM 1660 O O . ALA A 1 216 ? -3.244 -11.743 5.578 1.00 68.12 216 ALA A O 1
ATOM 1661 N N . VAL A 1 217 ? -4.857 -10.291 4.960 1.00 71.31 217 VAL A N 1
ATOM 1662 C CA . VAL A 1 217 ? -3.956 -9.230 4.499 1.00 71.31 217 VAL A CA 1
ATOM 1663 C C . VAL A 1 217 ? -3.125 -8.684 5.661 1.00 71.31 217 VAL A C 1
ATOM 1665 O O . VAL A 1 217 ? -1.913 -8.595 5.536 1.00 71.31 217 VAL A O 1
ATOM 1668 N N . GLY A 1 218 ? -3.730 -8.363 6.804 1.00 72.88 218 GLY A N 1
ATOM 1669 C CA . GLY A 1 218 ? -3.043 -7.775 7.955 1.00 72.88 218 GLY A CA 1
ATOM 1670 C C . GLY A 1 218 ? -2.005 -8.709 8.578 1.00 72.88 218 GLY A C 1
ATOM 1671 O O . GLY A 1 218 ? -0.883 -8.285 8.851 1.00 72.88 218 GLY A O 1
ATOM 1672 N N . VAL A 1 219 ? -2.336 -9.994 8.742 1.00 73.81 219 VAL A N 1
ATOM 1673 C CA . VAL A 1 219 ? -1.382 -11.019 9.200 1.00 73.81 219 VAL A CA 1
ATOM 1674 C C . VAL A 1 219 ? -0.246 -11.183 8.190 1.00 73.81 219 VAL A C 1
ATOM 1676 O O . VAL A 1 219 ? 0.923 -11.196 8.576 1.00 73.81 219 VAL A O 1
ATOM 1679 N N . PHE A 1 220 ? -0.574 -11.257 6.898 1.00 76.81 220 PHE A N 1
ATOM 1680 C CA . PHE A 1 220 ? 0.415 -11.386 5.833 1.00 76.81 220 PHE A CA 1
ATOM 1681 C C . PHE A 1 220 ? 1.367 -10.183 5.778 1.00 76.81 220 PHE A C 1
ATOM 1683 O O . PHE A 1 220 ? 2.581 -10.370 5.788 1.00 76.81 220 PHE A O 1
ATOM 1690 N N . VAL A 1 221 ? 0.833 -8.961 5.795 1.00 77.25 221 VAL A N 1
ATOM 1691 C CA . VAL A 1 221 ? 1.600 -7.707 5.813 1.00 77.25 221 VAL A CA 1
ATOM 1692 C C . VAL A 1 221 ? 2.477 -7.625 7.061 1.00 77.25 221 VAL A C 1
ATOM 1694 O O . VAL A 1 221 ? 3.642 -7.246 6.968 1.00 77.25 221 VAL A O 1
ATOM 1697 N N . GLY A 1 222 ? 1.954 -8.028 8.222 1.00 75.69 222 GLY A N 1
ATOM 1698 C CA . GLY A 1 222 ? 2.715 -8.064 9.469 1.00 75.69 222 GLY A CA 1
ATOM 1699 C C . GLY A 1 222 ? 3.918 -9.011 9.417 1.00 75.69 222 GLY A C 1
ATOM 1700 O O . GLY A 1 222 ? 4.973 -8.675 9.953 1.00 75.69 222 GLY A O 1
ATOM 1701 N N . GLY A 1 223 ? 3.777 -10.163 8.753 1.00 78.56 223 GLY A N 1
ATOM 1702 C CA . GLY A 1 223 ? 4.859 -11.133 8.556 1.00 78.56 223 GLY A CA 1
ATOM 1703 C C . GLY A 1 223 ? 5.848 -10.766 7.445 1.00 78.56 223 GLY A C 1
ATOM 1704 O O . GLY A 1 223 ? 6.998 -11.188 7.495 1.00 78.56 223 GLY A O 1
ATOM 1705 N N . HIS A 1 224 ? 5.426 -9.951 6.475 1.00 81.44 224 HIS A N 1
ATOM 1706 C CA . HIS A 1 224 ? 6.190 -9.670 5.254 1.00 81.44 224 HIS A CA 1
ATOM 1707 C C . HIS A 1 224 ? 6.381 -8.169 5.007 1.00 81.44 224 HIS A C 1
ATOM 1709 O O . HIS A 1 224 ? 6.375 -7.700 3.869 1.00 81.44 224 HIS A O 1
ATOM 1715 N N . ARG A 1 225 ? 6.533 -7.380 6.078 1.00 82.19 225 ARG A N 1
ATOM 1716 C CA . ARG A 1 225 ? 6.605 -5.911 6.006 1.00 82.19 225 ARG A CA 1
ATOM 1717 C C . ARG A 1 225 ? 7.662 -5.414 5.018 1.00 82.19 225 ARG A C 1
ATOM 1719 O O . ARG A 1 225 ? 7.376 -4.507 4.241 1.00 82.19 225 ARG A O 1
ATOM 1726 N N . VAL A 1 226 ? 8.866 -5.987 5.060 1.00 81.62 226 VAL A N 1
ATOM 1727 C CA . VAL A 1 226 ? 9.991 -5.583 4.198 1.00 81.62 226 VAL A CA 1
ATOM 1728 C C . VAL A 1 226 ? 9.664 -5.856 2.731 1.00 81.62 226 VAL A C 1
ATOM 1730 O O . VAL A 1 226 ? 9.821 -4.974 1.892 1.00 81.62 226 VAL A O 1
ATOM 1733 N N . GLN A 1 227 ? 9.128 -7.040 2.439 1.00 84.25 227 GLN A N 1
ATOM 1734 C CA . GLN A 1 227 ? 8.712 -7.449 1.101 1.00 84.25 227 GLN A CA 1
ATOM 1735 C C . GLN A 1 227 ? 7.584 -6.563 0.576 1.00 84.25 227 GLN A C 1
ATOM 1737 O O . GLN A 1 227 ? 7.625 -6.123 -0.565 1.00 84.25 227 GLN A O 1
ATOM 1742 N N . MET A 1 228 ? 6.604 -6.237 1.415 1.00 82.31 228 MET A N 1
ATOM 1743 C CA . MET A 1 228 ? 5.497 -5.371 1.023 1.00 82.31 228 MET A CA 1
ATOM 1744 C C . MET A 1 228 ? 5.955 -3.943 0.715 1.00 82.31 228 MET A C 1
ATOM 1746 O O . MET A 1 228 ? 5.500 -3.364 -0.266 1.00 82.31 228 MET A O 1
ATOM 1750 N N . ILE A 1 229 ? 6.884 -3.387 1.499 1.00 83.62 229 ILE A N 1
ATOM 1751 C CA . ILE A 1 229 ? 7.490 -2.081 1.193 1.00 83.62 229 ILE A CA 1
ATOM 1752 C C . ILE A 1 229 ? 8.261 -2.154 -0.131 1.00 83.62 229 ILE A C 1
ATOM 1754 O O . ILE A 1 229 ? 8.093 -1.279 -0.975 1.00 83.62 229 ILE A O 1
ATOM 1758 N N . ALA A 1 230 ? 9.054 -3.207 -0.349 1.00 82.56 230 ALA A N 1
ATOM 1759 C CA . ALA A 1 230 ? 9.780 -3.397 -1.603 1.00 82.56 230 ALA A CA 1
ATOM 1760 C C . ALA A 1 230 ? 8.837 -3.517 -2.815 1.00 82.56 230 ALA A C 1
ATOM 1762 O O . ALA A 1 230 ? 9.119 -2.944 -3.862 1.00 82.56 230 ALA A O 1
ATOM 1763 N N . ALA A 1 231 ? 7.693 -4.193 -2.665 1.00 84.94 231 ALA A N 1
ATOM 1764 C CA . ALA A 1 231 ? 6.671 -4.287 -3.707 1.00 84.94 231 ALA A CA 1
ATOM 1765 C C . ALA A 1 231 ? 6.057 -2.919 -4.041 1.00 84.94 231 ALA A C 1
ATOM 1767 O O . ALA A 1 231 ? 5.897 -2.593 -5.215 1.00 84.94 231 ALA A O 1
ATOM 1768 N N . VAL A 1 232 ? 5.749 -2.102 -3.027 1.00 87.44 232 VAL A N 1
ATOM 1769 C CA . VAL A 1 232 ? 5.256 -0.734 -3.248 1.00 87.44 232 VAL A CA 1
ATOM 1770 C C . VAL A 1 232 ? 6.314 0.095 -3.975 1.00 87.44 232 VAL A C 1
ATOM 1772 O O . VAL A 1 232 ? 6.005 0.669 -5.016 1.00 87.44 232 VAL A O 1
ATOM 1775 N N . LYS A 1 233 ? 7.571 0.080 -3.512 1.00 87.00 233 LYS A N 1
ATOM 1776 C CA . LYS A 1 233 ? 8.681 0.769 -4.192 1.00 87.00 233 LYS A CA 1
ATOM 1777 C C . LYS A 1 233 ? 8.840 0.315 -5.643 1.00 87.00 233 LYS A C 1
ATOM 1779 O O . LYS A 1 233 ? 9.011 1.147 -6.521 1.00 87.00 233 LYS A O 1
ATOM 1784 N N . ALA A 1 234 ? 8.703 -0.981 -5.921 1.00 88.56 234 ALA A N 1
ATOM 1785 C CA . ALA A 1 234 ? 8.771 -1.509 -7.282 1.00 88.56 234 ALA A CA 1
ATOM 1786 C C . ALA A 1 234 ? 7.684 -0.916 -8.197 1.00 88.56 234 ALA A C 1
ATOM 1788 O O . ALA A 1 234 ? 7.960 -0.622 -9.359 1.00 88.56 234 ALA A O 1
ATOM 1789 N N . PHE A 1 235 ? 6.463 -0.699 -7.691 1.00 91.56 235 PHE A N 1
ATOM 1790 C CA . PHE A 1 235 ? 5.417 -0.024 -8.465 1.00 91.56 235 PHE A CA 1
ATOM 1791 C C . PHE A 1 235 ? 5.766 1.435 -8.756 1.00 91.56 235 PHE A C 1
ATOM 1793 O O . PHE A 1 235 ? 5.600 1.873 -9.893 1.00 91.56 235 PHE A O 1
ATOM 1800 N N . PHE A 1 236 ? 6.269 2.170 -7.762 1.00 90.69 236 PHE A N 1
ATOM 1801 C CA . PHE A 1 236 ? 6.694 3.557 -7.959 1.00 90.69 236 PHE A CA 1
ATOM 1802 C C . PHE A 1 236 ? 7.859 3.662 -8.942 1.00 90.69 236 PHE A C 1
ATOM 1804 O O . PHE A 1 236 ? 7.817 4.520 -9.819 1.00 90.69 236 PHE A O 1
ATOM 1811 N N . GLU A 1 237 ? 8.836 2.757 -8.867 1.00 90.62 237 GLU A N 1
ATOM 1812 C CA . GLU A 1 237 ? 9.983 2.743 -9.778 1.00 90.62 237 GLU A CA 1
ATOM 1813 C C . GLU A 1 237 ? 9.529 2.565 -11.219 1.00 90.62 237 GLU A C 1
ATOM 1815 O O . GLU A 1 237 ? 9.919 3.310 -12.114 1.00 90.62 237 GLU A O 1
ATOM 1820 N N . VAL A 1 238 ? 8.626 1.615 -11.444 1.00 92.62 238 VAL A N 1
ATOM 1821 C CA . VAL A 1 238 ? 8.117 1.336 -12.783 1.00 92.62 238 VAL A CA 1
ATOM 1822 C C . VAL A 1 238 ? 7.271 2.493 -13.311 1.00 92.62 238 VAL A C 1
ATOM 1824 O O . VAL A 1 238 ? 7.337 2.796 -14.503 1.00 92.62 238 VAL A O 1
ATOM 1827 N N . VAL A 1 239 ? 6.481 3.146 -12.455 1.00 92.44 239 VAL A N 1
ATOM 1828 C CA . VAL A 1 239 ? 5.730 4.347 -12.842 1.00 92.44 239 VAL A CA 1
ATOM 1829 C C . VAL A 1 239 ? 6.676 5.494 -13.181 1.00 92.44 239 VAL A C 1
ATOM 1831 O O . VAL A 1 239 ? 6.505 6.112 -14.227 1.00 92.44 239 VAL A O 1
ATOM 1834 N N . SER A 1 240 ? 7.703 5.732 -12.365 1.00 88.81 240 SER A N 1
ATOM 1835 C CA . SER A 1 240 ? 8.737 6.736 -12.627 1.00 88.81 240 SER A CA 1
ATOM 1836 C C . SER A 1 240 ? 9.430 6.482 -13.970 1.00 88.81 240 SER A C 1
ATOM 1838 O O . SER A 1 240 ? 9.490 7.367 -14.826 1.00 88.81 240 SER A O 1
ATOM 1840 N N . MET A 1 241 ? 9.836 5.234 -14.225 1.00 88.38 241 MET A N 1
ATOM 1841 C CA . MET A 1 241 ? 10.405 4.808 -15.503 1.00 88.38 241 MET A CA 1
ATOM 1842 C C . MET A 1 241 ? 9.432 5.037 -16.672 1.00 88.38 241 MET A C 1
ATOM 1844 O O . MET A 1 241 ? 9.832 5.526 -17.729 1.00 88.38 241 MET A O 1
ATOM 1848 N N . ALA A 1 242 ? 8.146 4.712 -16.503 1.00 90.12 242 ALA A N 1
ATOM 1849 C CA . ALA A 1 242 ? 7.123 4.938 -17.525 1.00 90.12 242 ALA A CA 1
ATOM 1850 C C . ALA A 1 242 ? 6.931 6.434 -17.828 1.00 90.12 242 ALA A C 1
ATOM 1852 O O . ALA A 1 242 ? 6.789 6.813 -18.989 1.00 90.12 242 ALA A O 1
ATOM 1853 N N . GLU A 1 243 ? 6.957 7.289 -16.806 1.00 86.38 243 GLU A N 1
ATOM 1854 C CA . GLU A 1 243 ? 6.863 8.743 -16.954 1.00 86.38 243 GLU A CA 1
ATOM 1855 C C . GLU A 1 243 ? 8.102 9.340 -17.645 1.00 86.38 243 GLU A C 1
ATOM 1857 O O . GLU A 1 243 ? 7.961 10.249 -18.466 1.00 86.38 243 GLU A O 1
ATOM 1862 N N . ARG A 1 244 ? 9.302 8.806 -17.371 1.00 82.94 244 ARG A N 1
ATOM 1863 C CA . ARG A 1 244 ? 10.564 9.258 -17.982 1.00 82.94 244 ARG A CA 1
ATOM 1864 C C . ARG A 1 244 ? 10.733 8.804 -19.431 1.00 82.94 244 ARG A C 1
ATOM 1866 O O . ARG A 1 244 ? 11.099 9.615 -20.281 1.00 82.94 244 ARG A O 1
ATOM 1873 N N . LEU A 1 245 ? 10.500 7.520 -19.706 1.00 79.44 245 LEU A N 1
ATOM 1874 C CA . LEU A 1 245 ? 10.882 6.882 -20.972 1.00 79.44 245 LEU A CA 1
ATOM 1875 C C . LEU A 1 245 ? 9.785 6.909 -22.034 1.00 79.44 245 LEU A C 1
ATOM 1877 O O . LEU A 1 245 ? 10.078 6.810 -23.225 1.00 79.44 245 LEU A O 1
ATOM 1881 N N . VAL A 1 246 ? 8.519 7.011 -21.627 1.00 79.19 246 VAL A N 1
ATOM 1882 C CA . VAL A 1 246 ? 7.394 6.846 -22.544 1.00 79.19 246 VAL A CA 1
ATOM 1883 C C . VAL A 1 246 ? 6.691 8.186 -22.742 1.00 79.19 246 VAL A C 1
ATOM 1885 O O . VAL A 1 246 ? 5.940 8.648 -21.889 1.00 79.19 246 VAL A O 1
ATOM 1888 N N . SER A 1 247 ? 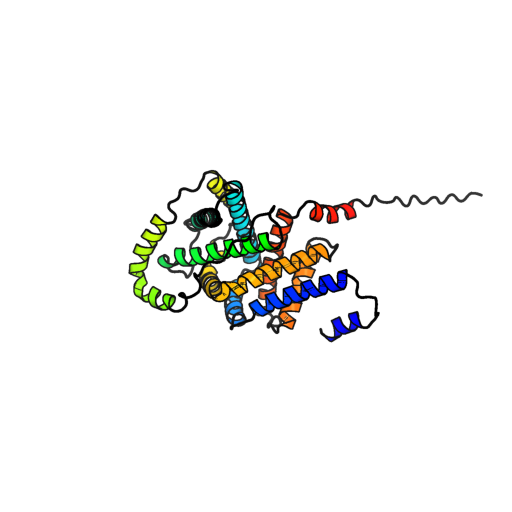6.853 8.790 -23.923 1.00 78.94 247 SER A N 1
ATOM 1889 C CA . SER A 1 247 ? 6.139 10.020 -24.325 1.00 78.94 247 SER A CA 1
ATOM 1890 C C . SER A 1 247 ? 4.634 9.816 -24.585 1.00 78.94 247 SER A C 1
ATOM 1892 O O . SER A 1 247 ? 3.983 10.664 -25.191 1.00 78.94 247 SER A O 1
ATOM 1894 N N . ALA A 1 248 ? 4.076 8.680 -24.173 1.00 77.69 248 ALA A N 1
ATOM 1895 C CA . ALA A 1 248 ? 2.709 8.283 -24.464 1.00 77.69 248 ALA A CA 1
ATOM 1896 C C . ALA A 1 248 ? 1.683 8.852 -23.477 1.00 77.69 248 ALA A C 1
ATOM 1898 O O . ALA A 1 248 ? 2.008 9.379 -22.411 1.00 77.69 248 ALA A O 1
ATOM 1899 N N . ARG A 1 249 ? 0.403 8.711 -23.832 1.00 79.12 249 ARG A N 1
ATOM 1900 C CA . ARG A 1 249 ? -0.728 9.144 -23.001 1.00 79.12 249 ARG A CA 1
ATOM 1901 C C . ARG A 1 249 ? -0.945 8.198 -21.814 1.00 79.12 249 ARG A C 1
ATOM 1903 O O . ARG A 1 249 ? -0.502 7.052 -21.818 1.00 79.12 249 ARG A O 1
ATOM 1910 N N . GLY A 1 250 ? -1.679 8.672 -20.805 1.00 81.00 250 GLY A N 1
ATOM 1911 C CA . GLY A 1 250 ? -1.902 7.972 -19.529 1.00 81.00 250 GLY A CA 1
ATOM 1912 C C . GLY A 1 250 ? -2.213 6.464 -19.623 1.00 81.00 250 GLY A C 1
ATOM 1913 O O . GLY A 1 250 ? -1.557 5.694 -18.921 1.00 81.00 250 GLY A O 1
ATOM 1914 N N . PRO A 1 251 ? -3.141 6.006 -20.488 1.00 87.38 251 PRO A N 1
ATOM 1915 C CA . PRO A 1 251 ? -3.444 4.577 -20.623 1.00 87.38 251 PRO A CA 1
ATOM 1916 C C . PRO A 1 251 ? -2.262 3.738 -21.131 1.00 87.38 251 PRO A C 1
ATOM 1918 O O . PRO A 1 251 ? -2.043 2.621 -20.664 1.00 87.38 251 PRO A O 1
ATOM 1921 N N . GLU A 1 252 ? -1.470 4.285 -22.053 1.00 86.50 252 GLU A N 1
ATOM 1922 C CA . GLU A 1 252 ? -0.300 3.613 -22.626 1.00 86.50 252 GLU A CA 1
ATOM 1923 C C . GLU A 1 252 ? 0.835 3.508 -21.601 1.00 86.50 252 GLU A C 1
ATOM 1925 O O . GLU A 1 252 ? 1.466 2.457 -21.493 1.00 86.50 252 GLU A O 1
ATOM 1930 N N . LYS A 1 253 ? 1.033 4.543 -20.769 1.00 88.50 253 LYS A N 1
ATOM 1931 C CA . LYS A 1 253 ? 1.983 4.505 -19.643 1.00 88.50 253 LYS A CA 1
ATOM 1932 C C . LYS A 1 253 ? 1.617 3.430 -18.620 1.00 88.50 253 LYS A C 1
ATOM 1934 O O . LYS A 1 253 ? 2.481 2.649 -18.222 1.00 88.50 253 LYS A O 1
ATOM 1939 N N . LYS A 1 254 ? 0.333 3.322 -18.248 1.00 91.06 254 LYS A N 1
ATOM 1940 C CA . LYS A 1 254 ? -0.156 2.246 -17.364 1.00 91.06 254 LYS A CA 1
ATOM 1941 C C . LYS A 1 254 ? 0.094 0.867 -17.974 1.00 91.06 254 LYS A C 1
ATOM 1943 O O . LYS A 1 254 ? 0.588 -0.023 -17.283 1.00 91.06 254 LYS A O 1
ATOM 1948 N N . ALA A 1 255 ? -0.227 0.686 -19.256 1.00 88.69 255 ALA A N 1
ATOM 1949 C CA . ALA A 1 255 ? -0.022 -0.582 -19.952 1.00 88.69 255 ALA A CA 1
ATOM 1950 C C . ALA A 1 255 ? 1.464 -0.975 -20.005 1.00 88.69 255 ALA A C 1
ATOM 1952 O O . ALA A 1 255 ? 1.799 -2.127 -19.720 1.00 88.69 255 ALA A O 1
ATOM 1953 N N . TYR A 1 256 ? 2.349 -0.016 -20.296 1.00 90.25 256 TYR A N 1
ATOM 1954 C CA . TYR A 1 256 ? 3.799 -0.209 -20.262 1.00 90.25 256 TYR A CA 1
ATOM 1955 C C . TYR A 1 256 ? 4.275 -0.627 -18.869 1.00 90.25 256 TYR A C 1
ATOM 1957 O O . TYR A 1 256 ? 4.920 -1.665 -18.723 1.00 90.25 256 TYR A O 1
ATOM 1965 N N . ALA A 1 257 ? 3.885 0.119 -17.835 1.00 92.44 257 ALA A N 1
ATOM 1966 C CA . ALA A 1 257 ? 4.239 -0.181 -16.456 1.00 92.44 257 ALA A CA 1
ATOM 1967 C C . ALA A 1 257 ? 3.781 -1.591 -16.032 1.00 92.44 257 ALA A C 1
ATOM 1969 O O . ALA A 1 257 ? 4.560 -2.388 -15.506 1.00 92.44 257 ALA A O 1
ATOM 1970 N N . CYS A 1 258 ? 2.537 -1.955 -16.350 1.00 90.94 258 CYS A N 1
ATOM 1971 C CA . CYS A 1 258 ? 2.021 -3.297 -16.089 1.00 90.94 258 CYS A CA 1
ATOM 1972 C C . CYS A 1 258 ? 2.835 -4.377 -16.817 1.00 90.94 258 CYS A C 1
ATOM 1974 O O . CYS A 1 258 ? 3.138 -5.418 -16.233 1.00 90.94 258 CYS A O 1
ATOM 1976 N N . ALA A 1 259 ? 3.200 -4.147 -18.081 1.00 89.25 259 ALA A N 1
ATOM 1977 C CA . ALA A 1 259 ? 3.991 -5.093 -18.863 1.00 89.25 259 ALA A CA 1
ATOM 1978 C C . ALA A 1 259 ? 5.392 -5.304 -18.269 1.00 89.25 259 ALA A C 1
ATOM 1980 O O . ALA A 1 259 ? 5.845 -6.447 -18.186 1.00 89.25 259 ALA A O 1
ATOM 1981 N N . VAL A 1 260 ? 6.047 -4.235 -17.806 1.00 90.50 260 VAL A N 1
ATOM 1982 C CA . VAL A 1 260 ? 7.362 -4.299 -17.152 1.00 90.50 260 VAL A CA 1
ATOM 1983 C C . VAL A 1 260 ? 7.297 -5.130 -15.872 1.00 90.50 260 VAL A C 1
ATOM 1985 O O . VAL A 1 260 ? 8.074 -6.073 -15.725 1.00 90.50 260 VAL A O 1
ATOM 1988 N N . VAL A 1 261 ? 6.349 -4.845 -14.970 1.00 89.69 261 VAL A N 1
ATOM 1989 C CA . VAL A 1 261 ? 6.219 -5.602 -13.711 1.00 89.69 261 VAL A CA 1
ATOM 1990 C C . VAL A 1 261 ? 5.963 -7.081 -13.992 1.00 89.69 261 VAL A C 1
ATOM 1992 O O . VAL A 1 261 ? 6.613 -7.946 -13.407 1.00 89.69 261 VAL A O 1
ATOM 1995 N N . LYS A 1 262 ? 5.053 -7.396 -14.923 1.00 88.88 262 LYS A N 1
ATOM 1996 C CA . LYS A 1 262 ? 4.755 -8.784 -15.310 1.00 88.88 262 LYS A CA 1
ATOM 1997 C C . LYS A 1 262 ? 5.976 -9.494 -15.890 1.00 88.88 262 LYS A C 1
ATOM 1999 O O . LYS A 1 262 ? 6.204 -10.660 -15.572 1.00 88.88 262 LYS A O 1
ATOM 2004 N N . ALA A 1 263 ? 6.752 -8.811 -16.731 1.00 85.44 263 ALA A N 1
ATOM 2005 C CA . ALA A 1 263 ? 7.976 -9.359 -17.302 1.00 85.44 263 ALA A CA 1
ATOM 2006 C C . ALA A 1 263 ? 9.007 -9.670 -16.210 1.00 85.44 263 ALA A C 1
ATOM 2008 O O . ALA A 1 263 ? 9.548 -10.775 -16.187 1.00 85.44 263 ALA A O 1
ATOM 2009 N N . ALA A 1 264 ? 9.211 -8.744 -15.272 1.00 85.94 264 ALA A N 1
ATOM 2010 C CA . ALA A 1 264 ? 10.141 -8.926 -14.166 1.00 85.94 264 ALA A CA 1
ATOM 2011 C C . ALA A 1 264 ? 9.697 -10.059 -13.219 1.00 85.94 264 ALA A C 1
ATOM 2013 O O . ALA A 1 264 ? 10.494 -10.928 -12.871 1.00 85.94 264 ALA A O 1
ATOM 2014 N N . LEU A 1 265 ? 8.406 -10.138 -12.878 1.00 84.38 265 LEU A N 1
ATOM 2015 C CA . LEU A 1 265 ? 7.851 -11.254 -12.100 1.00 84.38 265 LEU A CA 1
ATOM 2016 C C . LEU A 1 265 ? 8.023 -12.604 -12.810 1.00 84.38 265 LEU A C 1
ATOM 2018 O O . LEU A 1 265 ? 8.353 -13.603 -12.170 1.00 84.38 265 LEU A O 1
ATOM 2022 N N . ALA A 1 266 ? 7.818 -12.644 -14.129 1.00 84.56 266 ALA A N 1
ATOM 2023 C CA . ALA A 1 266 ? 8.009 -13.854 -14.922 1.00 84.56 266 ALA A CA 1
ATOM 2024 C C . ALA A 1 266 ? 9.483 -14.288 -14.980 1.00 84.56 266 ALA A C 1
ATOM 2026 O O . ALA A 1 266 ? 9.763 -15.487 -14.950 1.00 84.56 266 ALA A O 1
ATOM 2027 N N . GLU A 1 267 ? 10.424 -13.343 -15.052 1.00 83.12 267 GLU A N 1
ATOM 2028 C CA . GLU A 1 267 ? 11.864 -13.627 -15.007 1.00 83.12 267 GLU A CA 1
ATOM 2029 C C . GLU A 1 267 ? 12.290 -14.219 -13.665 1.00 83.12 267 GLU A C 1
ATOM 2031 O O . GLU A 1 267 ? 13.097 -15.146 -13.615 1.00 83.12 267 GLU A O 1
ATOM 2036 N N . LEU A 1 268 ? 11.674 -13.746 -12.589 1.00 80.81 268 LEU A N 1
ATOM 2037 C CA . LEU A 1 268 ? 11.889 -14.259 -11.248 1.00 80.81 268 LEU A CA 1
ATOM 2038 C C . LEU A 1 268 ? 11.134 -15.574 -10.970 1.00 80.81 268 LEU A C 1
ATOM 2040 O O . LEU A 1 268 ? 11.103 -16.057 -9.844 1.00 80.81 268 LEU A O 1
ATOM 2044 N N . GLY A 1 269 ? 10.496 -16.178 -11.975 1.00 82.38 269 GLY A N 1
ATOM 2045 C CA . GLY A 1 269 ? 9.828 -17.473 -11.831 1.00 82.38 269 GLY A CA 1
ATOM 2046 C C . GLY A 1 269 ? 8.485 -17.424 -11.099 1.00 82.38 269 GLY A C 1
ATOM 2047 O O . GLY A 1 269 ? 7.964 -18.473 -10.724 1.00 82.38 269 GLY A O 1
ATOM 2048 N N . PHE A 1 270 ? 7.886 -16.241 -10.917 1.00 80.25 270 PHE A N 1
ATOM 2049 C CA . PHE A 1 270 ? 6.547 -16.146 -10.343 1.00 80.25 270 PHE A CA 1
ATOM 2050 C C . PHE A 1 270 ? 5.521 -16.808 -11.289 1.00 80.25 270 PHE A C 1
ATOM 2052 O O . PHE A 1 270 ? 5.558 -16.571 -12.504 1.00 80.25 270 PHE A O 1
ATOM 2059 N N . PRO A 1 271 ? 4.579 -17.625 -10.784 1.00 74.44 271 PRO A N 1
ATOM 2060 C CA . PRO A 1 271 ? 3.638 -18.379 -11.613 1.00 74.44 271 PRO A CA 1
ATOM 2061 C C . PRO A 1 271 ? 2.481 -17.503 -12.138 1.00 74.44 271 PRO A C 1
ATOM 2063 O O . PRO A 1 271 ? 1.306 -17.741 -11.852 1.00 74.44 271 PRO A O 1
ATOM 2066 N N . VAL A 1 272 ? 2.796 -16.503 -12.970 1.00 73.38 272 VAL A N 1
ATOM 2067 C CA . VAL A 1 272 ? 1.809 -15.607 -13.616 1.00 73.38 272 VAL A CA 1
ATOM 2068 C C . VAL A 1 272 ? 0.979 -16.343 -14.690 1.00 73.38 272 VAL A C 1
ATOM 2070 O O . VAL A 1 272 ? -0.020 -15.831 -15.175 1.00 73.38 272 VAL A O 1
ATOM 2073 N N . ARG A 1 273 ? 1.370 -17.565 -15.082 1.00 74.19 273 ARG A N 1
ATOM 2074 C CA . ARG A 1 273 ? 0.765 -18.302 -16.212 1.00 74.19 273 ARG A CA 1
ATOM 2075 C C . ARG A 1 273 ? -0.567 -18.996 -15.905 1.00 74.19 273 ARG A C 1
ATOM 2077 O O . ARG A 1 273 ? -1.238 -19.420 -16.840 1.00 74.19 273 ARG A O 1
ATOM 2084 N N . GLY A 1 274 ? -0.942 -19.160 -14.637 1.00 79.88 274 GLY A N 1
ATOM 2085 C CA . GLY A 1 274 ? -2.250 -19.723 -14.291 1.00 79.88 274 GLY A CA 1
ATOM 2086 C C . GLY A 1 274 ? -3.361 -18.719 -14.596 1.00 79.88 274 GLY A C 1
ATOM 2087 O O . GLY A 1 274 ? -3.202 -17.546 -14.294 1.00 79.88 274 GLY A O 1
ATOM 2088 N N . VAL A 1 275 ? -4.496 -19.151 -15.158 1.00 80.06 275 VAL A N 1
ATOM 2089 C CA . VAL A 1 275 ? -5.609 -18.239 -15.511 1.00 80.06 275 VAL A CA 1
ATOM 2090 C C . VAL A 1 275 ? -6.067 -17.424 -14.295 1.00 80.06 275 VAL A C 1
ATOM 2092 O O . VAL A 1 275 ? -6.180 -16.204 -14.364 1.00 80.06 275 VAL A O 1
ATOM 2095 N N . LEU A 1 276 ? -6.254 -18.093 -13.153 1.00 74.81 276 LEU A N 1
ATOM 2096 C CA . LEU A 1 276 ? -6.665 -17.440 -11.912 1.00 74.81 276 LEU A CA 1
ATOM 2097 C C . LEU A 1 276 ? -5.535 -16.603 -11.293 1.00 74.81 276 LEU A C 1
ATOM 2099 O O . LEU A 1 276 ? -5.759 -15.460 -10.914 1.00 74.81 276 LEU A O 1
ATOM 2103 N N . THR A 1 277 ? -4.317 -17.145 -11.186 1.00 72.12 277 THR A N 1
ATOM 2104 C CA . THR A 1 277 ? -3.189 -16.425 -10.566 1.00 72.12 277 THR A CA 1
ATOM 2105 C C . THR A 1 277 ? -2.753 -15.219 -11.394 1.00 72.12 277 THR A C 1
ATOM 2107 O O . THR A 1 277 ? -2.424 -14.185 -10.820 1.00 72.12 277 THR A O 1
ATOM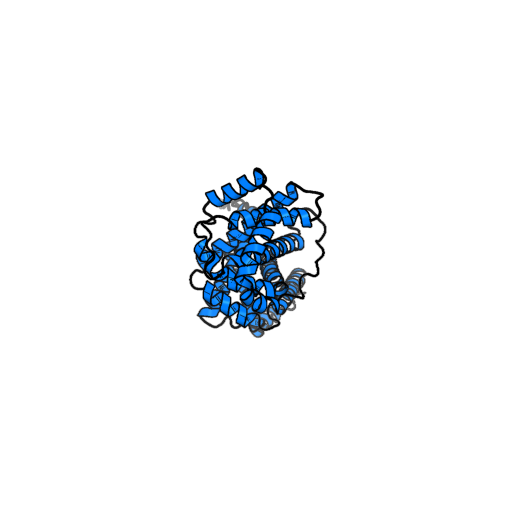 2110 N N . GLY A 1 278 ? -2.810 -15.327 -12.720 1.00 81.69 278 GLY A N 1
ATOM 2111 C CA . GLY A 1 278 ? -2.562 -14.249 -13.669 1.00 81.69 278 GLY A CA 1
ATOM 2112 C C . GLY A 1 278 ? -3.602 -13.141 -13.558 1.00 81.69 278 GLY A C 1
ATOM 2113 O O . GLY A 1 278 ? -3.222 -11.992 -13.387 1.00 81.69 278 GLY A O 1
ATOM 2114 N N . ALA A 1 279 ? -4.899 -13.470 -13.537 1.00 80.50 279 ALA A N 1
ATOM 2115 C CA . ALA A 1 279 ? -5.956 -12.466 -13.373 1.00 80.50 279 ALA A CA 1
ATOM 2116 C C . ALA A 1 279 ? -5.809 -11.664 -12.069 1.00 80.50 279 ALA A C 1
ATOM 2118 O O . ALA A 1 279 ? -6.029 -10.453 -12.046 1.00 80.50 279 ALA A O 1
ATOM 2119 N N . ILE A 1 280 ? -5.398 -12.320 -10.981 1.00 73.81 280 ILE A N 1
ATOM 2120 C CA . ILE A 1 280 ? -5.223 -11.620 -9.710 1.00 73.81 280 ILE A CA 1
ATOM 2121 C C . ILE A 1 280 ? -3.944 -10.793 -9.685 1.00 73.81 280 ILE A C 1
ATOM 2123 O O . ILE A 1 280 ? -3.969 -9.653 -9.225 1.00 73.81 280 ILE A O 1
ATOM 2127 N N . ALA A 1 281 ? -2.834 -11.349 -10.175 1.00 82.31 281 ALA A N 1
ATOM 2128 C CA . ALA A 1 281 ? -1.599 -10.591 -10.324 1.00 82.31 281 ALA A CA 1
ATOM 2129 C C . ALA A 1 281 ? -1.857 -9.332 -11.163 1.00 82.31 281 ALA A C 1
ATOM 2131 O O . ALA A 1 281 ? -1.448 -8.247 -10.771 1.00 82.31 281 ALA A O 1
ATOM 2132 N N . ASP A 1 282 ? -2.624 -9.455 -12.243 1.00 86.12 282 ASP A N 1
ATOM 2133 C CA . ASP A 1 282 ? -3.021 -8.344 -13.101 1.00 86.12 282 ASP A CA 1
ATOM 2134 C C . ASP A 1 282 ? -3.817 -7.275 -12.349 1.00 86.12 282 ASP A C 1
ATOM 2136 O O . ASP A 1 282 ? -3.487 -6.097 -12.462 1.00 86.12 282 ASP A O 1
ATOM 2140 N N . ALA A 1 283 ? -4.812 -7.665 -11.548 1.00 82.31 283 ALA A N 1
ATOM 2141 C CA . ALA A 1 283 ? -5.598 -6.725 -10.750 1.00 82.31 283 ALA A CA 1
ATOM 2142 C C . ALA A 1 283 ? -4.737 -5.984 -9.711 1.00 82.31 283 ALA A C 1
ATOM 2144 O O . ALA A 1 283 ? -4.842 -4.769 -9.563 1.00 82.31 283 ALA A O 1
ATOM 2145 N N . VAL A 1 284 ? -3.846 -6.699 -9.018 1.00 83.31 284 VAL A N 1
ATOM 2146 C CA . VAL A 1 284 ? -2.965 -6.123 -7.987 1.00 83.31 284 VAL A CA 1
ATOM 2147 C C . VAL A 1 284 ? -1.929 -5.196 -8.601 1.00 83.31 284 VAL A C 1
ATOM 2149 O O . VAL A 1 284 ? -1.718 -4.099 -8.094 1.00 83.31 284 VAL A O 1
ATOM 2152 N N . ILE A 1 285 ? -1.294 -5.623 -9.694 1.00 90.12 285 ILE A N 1
ATOM 2153 C CA . ILE A 1 285 ? -0.327 -4.807 -10.429 1.00 90.12 285 ILE A CA 1
ATOM 2154 C C . ILE A 1 285 ? -1.034 -3.563 -10.962 1.00 90.12 285 ILE A C 1
ATOM 2156 O O . ILE A 1 285 ? -0.547 -2.462 -10.740 1.00 90.12 285 ILE A O 1
ATOM 2160 N N . SER A 1 286 ? -2.205 -3.711 -11.590 1.00 90.50 286 SER A N 1
ATOM 2161 C CA . SER A 1 286 ? -3.005 -2.579 -12.071 1.00 90.50 286 SER A CA 1
ATOM 2162 C C . SER A 1 286 ? -3.307 -1.588 -10.948 1.00 90.50 286 SER A C 1
ATOM 2164 O O . SER A 1 286 ? -3.039 -0.401 -11.110 1.00 90.50 286 SER A O 1
ATOM 2166 N N . ALA A 1 287 ? -3.777 -2.071 -9.794 1.00 85.56 287 ALA A N 1
ATOM 2167 C CA . ALA A 1 287 ? -4.096 -1.234 -8.643 1.00 85.56 287 ALA A CA 1
ATOM 2168 C C . ALA A 1 287 ? -2.865 -0.547 -8.043 1.00 85.56 287 ALA A C 1
ATOM 2170 O O . ALA A 1 287 ? -2.927 0.637 -7.712 1.00 85.56 287 ALA A O 1
ATOM 2171 N N . GLY A 1 288 ? -1.742 -1.260 -7.924 1.00 89.75 288 GLY A N 1
ATOM 2172 C CA . GLY A 1 288 ? -0.483 -0.702 -7.435 1.00 89.75 288 GLY A CA 1
ATOM 2173 C C . GLY A 1 288 ? 0.036 0.400 -8.356 1.00 89.75 288 GLY A C 1
ATOM 2174 O O . GLY A 1 288 ? 0.362 1.490 -7.889 1.00 89.75 288 GLY A O 1
ATOM 2175 N N . ILE A 1 289 ? 0.019 0.147 -9.668 1.00 92.69 289 ILE A N 1
ATOM 2176 C CA . ILE A 1 289 ? 0.418 1.116 -10.694 1.00 92.69 289 ILE A CA 1
ATOM 2177 C C . ILE A 1 289 ? -0.529 2.321 -10.720 1.00 92.69 289 ILE A C 1
ATOM 2179 O O . ILE A 1 289 ? -0.053 3.450 -10.759 1.00 92.69 289 ILE A O 1
ATOM 2183 N N . GLU A 1 290 ? -1.848 2.121 -10.660 1.00 90.75 290 GLU A N 1
ATOM 2184 C CA . GLU A 1 290 ? -2.819 3.224 -10.616 1.00 90.75 290 GLU A CA 1
ATOM 2185 C C . GLU A 1 290 ? -2.649 4.071 -9.351 1.00 90.75 290 GLU A C 1
ATOM 2187 O O . GLU A 1 290 ? -2.691 5.295 -9.424 1.00 90.75 290 GLU A O 1
ATOM 2192 N N . SER A 1 291 ? -2.400 3.440 -8.200 1.00 87.06 291 SER A N 1
ATOM 2193 C CA . SER A 1 291 ? -2.164 4.155 -6.940 1.00 87.06 291 SER A CA 1
ATOM 2194 C C . SER A 1 291 ? -0.899 5.005 -7.012 1.00 87.06 291 SER A C 1
ATOM 2196 O O . SER A 1 291 ? -0.927 6.179 -6.644 1.00 87.06 291 SER A O 1
ATOM 2198 N N . ALA A 1 292 ? 0.194 4.437 -7.530 1.00 89.88 292 ALA A N 1
ATOM 2199 C CA . ALA A 1 292 ? 1.433 5.174 -7.746 1.00 89.88 292 ALA A CA 1
ATOM 2200 C C . ALA A 1 292 ? 1.221 6.322 -8.747 1.00 89.88 292 ALA A C 1
ATOM 2202 O O . ALA A 1 292 ? 1.552 7.461 -8.437 1.00 89.88 292 ALA A O 1
ATOM 2203 N N . LEU A 1 293 ? 0.581 6.075 -9.896 1.00 89.06 293 LEU A N 1
ATOM 2204 C CA . LEU A 1 293 ? 0.250 7.116 -10.877 1.00 89.06 293 LEU A CA 1
ATOM 2205 C C . LEU A 1 293 ? -0.617 8.231 -10.285 1.00 89.06 293 LEU A C 1
ATOM 2207 O O . LEU A 1 293 ? -0.386 9.399 -10.583 1.00 89.06 293 LEU A O 1
ATOM 2211 N N . ALA A 1 294 ? -1.612 7.900 -9.463 1.00 85.12 294 ALA A N 1
ATOM 2212 C CA . ALA A 1 294 ? -2.468 8.887 -8.813 1.00 85.12 294 ALA A CA 1
ATOM 2213 C C . ALA A 1 294 ? -1.665 9.781 -7.857 1.00 85.12 294 ALA A C 1
ATOM 2215 O O . ALA A 1 294 ? -1.848 10.999 -7.859 1.00 85.12 294 ALA A O 1
ATOM 2216 N N . LEU A 1 295 ? -0.737 9.195 -7.094 1.00 84.94 295 LEU A N 1
ATOM 2217 C CA . LEU A 1 295 ? 0.181 9.941 -6.235 1.00 84.94 295 LEU A CA 1
ATOM 2218 C C . LEU A 1 295 ? 1.138 10.822 -7.040 1.00 84.94 295 LEU A C 1
ATOM 2220 O O . LEU A 1 295 ? 1.245 12.012 -6.749 1.00 84.94 295 LEU A O 1
ATOM 2224 N N . PHE A 1 296 ? 1.760 10.276 -8.088 1.00 83.50 296 PHE A N 1
ATOM 2225 C CA . PHE A 1 296 ? 2.604 11.047 -8.998 1.00 83.50 296 PHE A CA 1
ATOM 2226 C C . PHE A 1 296 ? 1.821 12.199 -9.626 1.00 83.50 296 PHE A C 1
ATOM 2228 O O . PHE A 1 296 ? 2.279 13.322 -9.562 1.00 83.50 296 PHE A O 1
ATOM 2235 N N . ARG A 1 297 ? 0.607 12.000 -10.147 1.00 83.44 297 ARG A N 1
ATOM 2236 C CA . ARG A 1 297 ? -0.200 13.101 -10.717 1.00 83.44 297 ARG A CA 1
ATOM 2237 C C . ARG A 1 297 ? -0.547 14.180 -9.700 1.00 83.44 297 ARG A C 1
ATOM 2239 O O . ARG A 1 297 ? -0.604 15.350 -10.055 1.00 83.44 297 ARG A O 1
ATOM 2246 N N . LYS A 1 298 ? -0.803 13.788 -8.452 1.00 80.50 298 LYS A N 1
ATOM 2247 C CA . LYS A 1 298 ? -1.114 14.731 -7.376 1.00 80.50 298 LYS A CA 1
ATOM 2248 C C . LYS A 1 298 ? 0.108 15.566 -6.964 1.00 80.50 298 LYS A C 1
ATOM 2250 O O . LYS A 1 298 ? -0.075 16.683 -6.490 1.00 80.50 298 LYS A O 1
ATOM 2255 N N . ARG A 1 299 ? 1.324 15.025 -7.107 1.00 76.06 299 ARG A N 1
ATOM 2256 C CA . ARG A 1 299 ? 2.570 15.596 -6.554 1.00 76.06 299 ARG A CA 1
ATOM 2257 C C . ARG A 1 299 ? 3.638 15.964 -7.575 1.00 76.06 299 ARG A C 1
ATOM 2259 O O . ARG A 1 299 ? 4.627 16.582 -7.204 1.00 76.06 299 ARG A O 1
ATOM 2266 N N . ALA A 1 300 ? 3.456 15.586 -8.830 1.00 68.69 300 ALA A N 1
ATOM 2267 C CA . ALA A 1 300 ? 4.387 15.832 -9.911 1.00 68.69 300 ALA A CA 1
ATOM 2268 C C . ALA A 1 300 ? 4.692 17.337 -9.972 1.00 68.69 300 ALA A C 1
ATOM 2270 O O . ALA A 1 300 ? 3.758 18.127 -10.149 1.00 68.69 300 ALA A O 1
ATOM 2271 N N . PRO A 1 301 ? 5.966 17.747 -9.828 1.00 64.06 301 PRO A N 1
ATOM 2272 C CA . PRO A 1 301 ? 6.333 19.141 -10.020 1.00 64.06 301 PRO A CA 1
ATOM 2273 C C . PRO A 1 301 ? 5.936 19.588 -11.434 1.00 64.06 301 PRO A C 1
ATOM 2275 O O . PRO A 1 301 ? 5.836 18.768 -12.347 1.00 64.06 301 PRO A O 1
ATOM 2278 N N . GLU A 1 302 ? 5.722 20.889 -11.651 1.00 60.72 302 GLU A N 1
ATOM 2279 C CA . GLU A 1 302 ? 5.292 21.434 -12.956 1.00 60.72 302 GLU A CA 1
ATOM 2280 C C . GLU A 1 302 ? 6.199 21.002 -14.132 1.00 60.72 302 GLU A C 1
ATOM 2282 O O . GLU A 1 302 ? 5.767 20.948 -15.288 1.00 60.72 302 GLU A O 1
ATOM 2287 N N . SER A 1 303 ? 7.447 20.618 -13.845 1.00 54.19 303 SER A N 1
ATOM 2288 C CA . SER A 1 303 ? 8.397 20.022 -14.791 1.00 54.19 303 SER A CA 1
ATOM 2289 C C . SER A 1 303 ? 7.942 18.678 -15.386 1.00 54.19 303 SER A C 1
ATOM 2291 O O . SER A 1 303 ? 8.290 18.368 -16.525 1.00 54.19 303 SER A O 1
ATOM 2293 N N . PHE A 1 304 ? 7.134 17.896 -14.668 1.00 59.38 304 PHE A N 1
ATOM 2294 C CA . PHE A 1 304 ? 6.507 16.671 -15.174 1.00 59.38 304 PHE A CA 1
ATOM 2295 C C . PHE A 1 304 ? 5.234 16.969 -15.976 1.00 59.38 304 PHE A C 1
ATOM 2297 O O . PHE A 1 304 ? 5.011 16.357 -17.022 1.00 59.38 304 PHE A O 1
ATOM 2304 N N . SER A 1 305 ? 4.431 17.941 -15.539 1.00 59.00 305 SER A N 1
ATOM 2305 C CA . SER A 1 305 ? 3.182 18.338 -16.210 1.00 59.00 305 SER A CA 1
ATOM 2306 C C . SER A 1 305 ? 3.439 19.000 -17.570 1.00 59.00 305 SER A C 1
ATOM 2308 O O . SER A 1 305 ? 2.753 18.725 -18.554 1.00 59.00 305 SER A O 1
ATOM 2310 N N . SER A 1 306 ? 4.492 19.814 -17.666 1.00 56.25 306 SER A N 1
ATOM 2311 C CA . SER A 1 306 ? 4.823 20.580 -18.875 1.00 56.25 306 SER A CA 1
ATOM 2312 C C . SER A 1 306 ? 5.270 19.723 -20.069 1.00 56.25 306 SER A C 1
ATOM 2314 O O . SER A 1 306 ? 5.036 20.112 -21.214 1.00 56.25 306 SER A O 1
ATOM 2316 N N . ARG A 1 307 ? 5.837 18.523 -19.864 1.00 56.72 307 ARG A N 1
ATOM 2317 C CA . ARG A 1 307 ? 6.234 17.633 -20.980 1.00 56.72 307 ARG A CA 1
ATOM 2318 C C . ARG A 1 307 ? 5.052 17.082 -21.781 1.00 56.72 307 ARG A C 1
ATOM 2320 O O . ARG A 1 307 ? 5.218 16.812 -22.969 1.00 56.72 307 ARG A O 1
ATOM 2327 N N . GLY A 1 308 ? 3.883 16.914 -21.160 1.00 54.28 308 GLY A N 1
ATOM 2328 C CA . GLY A 1 308 ? 2.672 16.444 -21.842 1.00 54.28 308 GLY A CA 1
ATOM 2329 C C . GLY A 1 308 ? 2.018 17.524 -22.708 1.00 54.28 308 GLY A C 1
ATOM 2330 O O . GLY A 1 308 ? 1.577 17.244 -23.824 1.00 54.28 308 GLY A O 1
ATOM 2331 N N . ASP A 1 309 ? 2.028 18.768 -22.229 1.00 54.41 309 ASP A N 1
ATOM 2332 C CA . ASP A 1 309 ? 1.322 19.881 -22.870 1.00 54.41 309 ASP A CA 1
ATOM 2333 C C . ASP A 1 309 ? 2.119 20.532 -24.011 1.00 54.41 309 ASP A C 1
ATOM 2335 O O . ASP A 1 309 ? 1.530 21.051 -24.963 1.00 54.41 309 ASP A O 1
ATOM 2339 N N . ILE A 1 310 ? 3.456 20.456 -23.990 1.00 54.34 310 ILE A N 1
ATOM 2340 C CA . ILE A 1 310 ? 4.305 20.987 -25.076 1.00 54.34 310 ILE A CA 1
ATOM 2341 C C . ILE A 1 310 ? 4.064 20.233 -26.396 1.00 54.34 310 ILE A C 1
ATOM 2343 O O . ILE A 1 310 ? 4.127 20.834 -27.467 1.00 54.34 310 ILE A O 1
ATOM 2347 N N . VAL A 1 311 ? 3.705 18.946 -26.343 1.00 54.06 311 VAL A N 1
ATOM 2348 C CA . VAL A 1 311 ? 3.360 18.166 -27.546 1.00 54.06 311 VAL A CA 1
ATOM 2349 C C . VAL A 1 311 ? 1.966 18.530 -28.081 1.00 54.06 311 VAL A C 1
ATOM 2351 O O . VAL A 1 311 ? 1.731 18.423 -29.281 1.00 54.06 311 VAL A O 1
ATOM 2354 N N . GLN A 1 312 ? 1.053 19.027 -27.237 1.00 51.81 312 GLN A N 1
ATOM 2355 C CA . GLN A 1 312 ? -0.255 19.530 -27.687 1.00 51.81 312 GLN A CA 1
ATOM 2356 C C . GLN A 1 312 ? -0.202 20.952 -28.260 1.00 51.81 312 GLN A C 1
ATOM 2358 O O . GLN A 1 312 ? -1.104 21.339 -28.998 1.00 51.81 312 GLN A O 1
ATOM 2363 N N . ARG A 1 313 ? 0.852 21.722 -27.965 1.00 48.28 313 ARG A N 1
ATOM 2364 C CA . ARG A 1 313 ? 1.089 23.057 -28.534 1.00 48.28 313 ARG A CA 1
ATOM 2365 C C . ARG A 1 313 ? 2.182 23.071 -29.601 1.00 48.28 313 ARG A C 1
ATOM 2367 O O . ARG A 1 313 ? 2.856 24.087 -29.755 1.00 48.28 313 ARG A O 1
ATOM 2374 N N . GLN A 1 314 ? 2.354 22.000 -30.379 1.00 47.72 314 GLN A N 1
ATOM 2375 C CA . GLN A 1 314 ? 2.828 22.252 -31.737 1.00 47.72 314 GLN A CA 1
ATOM 2376 C C . GLN A 1 314 ? 1.676 22.964 -32.447 1.00 47.72 314 GLN A C 1
ATOM 2378 O O . GLN A 1 314 ? 0.628 22.339 -32.624 1.00 47.72 314 GLN A O 1
ATOM 2383 N N . PRO A 1 315 ? 1.800 24.263 -32.789 1.00 51.53 315 PRO A N 1
ATOM 2384 C CA . PRO A 1 315 ? 0.810 24.876 -33.653 1.00 51.53 315 PRO A CA 1
ATOM 2385 C C . PRO A 1 315 ? 0.710 23.981 -34.882 1.00 51.53 315 PRO A C 1
ATOM 2387 O O . PRO A 1 315 ? 1.738 23.485 -35.352 1.00 51.53 315 PRO A O 1
ATOM 2390 N N . GLU A 1 316 ? -0.506 23.757 -35.380 1.00 53.53 316 GLU A N 1
ATOM 2391 C CA . GLU A 1 316 ? -0.690 23.387 -36.774 1.00 53.53 316 GLU A CA 1
ATOM 2392 C C . GLU A 1 316 ? 0.210 24.332 -37.568 1.00 53.53 316 GLU A C 1
ATOM 2394 O O . GLU A 1 316 ? -0.102 25.510 -37.757 1.00 53.53 316 GLU A O 1
ATOM 2399 N N . ILE A 1 317 ? 1.392 23.852 -37.960 1.00 57.91 317 ILE A N 1
ATOM 2400 C CA . ILE A 1 317 ? 2.172 24.494 -38.991 1.00 57.91 317 ILE A CA 1
ATOM 2401 C C . ILE A 1 317 ? 1.263 24.291 -40.179 1.00 57.91 317 ILE A C 1
ATOM 2403 O O . ILE A 1 317 ? 1.232 23.216 -40.774 1.00 57.91 317 ILE A O 1
ATOM 2407 N N . ALA A 1 318 ? 0.426 25.298 -40.420 1.00 54.31 318 ALA A N 1
ATOM 2408 C CA . ALA A 1 318 ? -0.373 25.409 -41.603 1.00 54.31 318 ALA A CA 1
ATOM 2409 C C . ALA A 1 318 ? 0.616 25.209 -42.743 1.00 54.31 318 ALA A C 1
ATOM 2411 O O . ALA A 1 318 ? 1.413 26.094 -43.063 1.00 54.31 318 ALA A O 1
ATOM 2412 N N . VAL A 1 319 ? 0.588 24.011 -43.322 1.00 56.44 319 VAL A N 1
ATOM 2413 C CA . VAL A 1 319 ? 1.153 23.722 -44.628 1.00 56.44 319 VAL A CA 1
ATOM 2414 C C . VAL A 1 319 ? 0.272 24.508 -45.588 1.00 56.44 319 VAL A C 1
ATOM 2416 O O . VAL A 1 319 ? -0.622 23.988 -46.248 1.00 56.44 319 VAL A O 1
ATOM 2419 N N . ARG A 1 320 ? 0.454 25.830 -45.581 1.00 51.25 320 ARG A N 1
ATOM 2420 C CA . ARG A 1 320 ? -0.138 26.745 -46.533 1.00 51.25 320 ARG A CA 1
ATOM 2421 C C . ARG A 1 320 ? 0.673 26.522 -47.796 1.00 51.25 320 ARG A C 1
ATOM 2423 O O . ARG A 1 320 ? 1.703 27.156 -48.013 1.00 51.25 320 ARG A O 1
ATOM 2430 N N . GLY A 1 321 ? 0.247 25.512 -48.550 1.00 48.69 321 GLY A N 1
ATOM 2431 C CA . GLY A 1 321 ? 0.757 25.206 -49.871 1.00 48.69 321 GLY A CA 1
ATOM 2432 C C . GLY A 1 321 ? 0.707 26.470 -50.712 1.00 48.69 321 GLY A C 1
ATOM 2433 O O . GLY A 1 321 ? -0.367 26.956 -51.059 1.00 48.69 321 GLY A O 1
ATOM 2434 N N . ARG A 1 322 ? 1.883 27.017 -51.006 1.00 50.38 322 ARG A N 1
ATOM 2435 C CA . ARG A 1 322 ? 2.062 28.029 -52.035 1.00 50.38 322 ARG A CA 1
ATOM 2436 C C . ARG A 1 322 ? 2.376 27.270 -53.325 1.00 50.38 322 ARG A C 1
ATOM 2438 O O . ARG A 1 322 ? 3.533 27.073 -53.668 1.00 50.38 322 ARG A O 1
ATOM 2445 N N . TYR A 1 323 ? 1.332 26.759 -53.975 1.00 56.91 323 TYR A N 1
ATOM 2446 C CA . TYR A 1 323 ? 1.384 26.413 -55.395 1.00 56.91 323 TYR A CA 1
ATOM 2447 C C . TYR A 1 323 ? 0.918 27.649 -56.167 1.00 56.91 323 TYR A C 1
ATOM 2449 O O . TYR A 1 323 ? -0.249 27.756 -56.527 1.00 56.91 323 TYR A O 1
ATOM 2457 N N . GLU A 1 324 ? 1.824 28.601 -56.374 1.00 55.03 324 GLU A N 1
ATOM 2458 C CA . GLU A 1 324 ? 1.684 29.577 -57.456 1.00 55.03 324 GLU A CA 1
ATOM 2459 C C . GLU A 1 324 ? 2.448 29.008 -58.653 1.00 55.03 324 GLU A C 1
ATOM 2461 O O . GLU A 1 324 ? 3.676 28.978 -58.681 1.00 55.03 324 GLU A O 1
ATOM 2466 N N . PHE A 1 325 ? 1.689 28.450 -59.597 1.00 57.47 325 PHE A N 1
ATOM 2467 C CA . PHE A 1 325 ? 2.128 28.239 -60.971 1.00 57.47 325 PHE A CA 1
ATOM 2468 C C . PHE A 1 325 ? 1.903 29.563 -61.702 1.00 57.47 325 PHE A C 1
ATOM 2470 O O . PHE A 1 325 ? 0.752 29.894 -61.988 1.00 57.47 325 PHE A O 1
ATOM 2477 N N . ASP A 1 326 ? 2.975 30.294 -61.999 1.00 63.12 326 ASP A N 1
ATOM 2478 C CA . ASP A 1 326 ? 2.921 31.383 -62.975 1.00 63.12 326 ASP A CA 1
ATOM 2479 C C . ASP A 1 326 ? 3.176 30.836 -64.385 1.00 63.12 326 ASP A C 1
ATOM 2481 O O . ASP A 1 326 ? 4.044 29.981 -64.602 1.00 63.12 326 ASP A O 1
ATOM 2485 N N . ARG A 1 327 ? 2.344 31.318 -65.311 1.00 61.41 327 ARG A N 1
ATOM 2486 C CA . ARG A 1 327 ? 2.432 31.176 -66.768 1.00 61.41 327 ARG A CA 1
ATOM 2487 C C . ARG A 1 327 ? 3.120 32.394 -67.361 1.00 61.41 327 ARG A C 1
ATOM 2489 O O . ARG A 1 327 ? 2.887 33.497 -66.827 1.00 61.41 327 ARG A O 1
#